Protein AF-A0A954G554-F1 (afdb_monomer)

Sequence (348 aa):
MVSLNKILLIRTLILGLVCTGMGNISQAKTPAINFKIDRLEDTVLLEVAEGDYRIMVAGEPLDRLTGAEFTALREQELKLQNEKPGDAESKRKLKALLIAMARIADEPTLIYLHELFESYPERRNEIAEAISWYAEENQRRDADWRILVRSLNVIEGDQAKAVMRVLTRFRRRSNKAQWIRQAILVGLEQDTEGQQITDRLLTHWTGQQFKSESNSKQPLMQQWQDWFASKYPDELPAVLPVEPADSRWKYKDLLAELQQQSKATLDLKLGAQAYVKANCVKCHRFGEQGEKIGPDLTYVSRRFQQKEVLQATLFPSHFVSEEYPTFTIVTQGGKTFTGMMGAAGQDE

Structure (mmCIF, N/CA/C/O backbone):
data_AF-A0A954G554-F1
#
_entry.id   AF-A0A954G554-F1
#
loop_
_atom_site.group_PDB
_atom_site.id
_atom_site.type_symbol
_atom_site.label_atom_id
_atom_site.label_alt_id
_atom_site.label_comp_id
_atom_site.label_asym_id
_atom_site.label_entity_id
_atom_site.label_seq_id
_atom_site.pd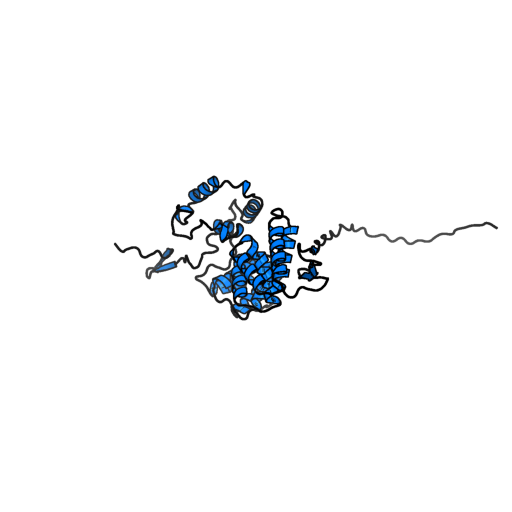bx_PDB_ins_code
_atom_site.Cartn_x
_atom_site.Cartn_y
_atom_site.Cartn_z
_atom_site.occupancy
_atom_site.B_iso_or_equiv
_atom_site.auth_seq_id
_atom_site.auth_comp_id
_atom_site.auth_asym_id
_atom_site.auth_atom_id
_atom_site.pdbx_PDB_model_num
ATOM 1 N N . MET A 1 1 ? 91.869 -10.412 -3.960 1.00 39.28 1 MET A N 1
ATOM 2 C CA . MET A 1 1 ? 90.794 -9.401 -3.866 1.00 39.28 1 MET A CA 1
ATOM 3 C C . MET A 1 1 ? 89.462 -10.107 -3.633 1.00 39.28 1 MET A C 1
ATOM 5 O O . MET A 1 1 ? 88.696 -10.304 -4.559 1.00 39.28 1 MET A O 1
ATOM 9 N N . VAL A 1 2 ? 89.241 -10.548 -2.393 1.00 39.72 2 VAL A N 1
ATOM 10 C CA . VAL A 1 2 ? 87.956 -10.983 -1.820 1.00 39.72 2 VAL A CA 1
ATOM 11 C C . VAL A 1 2 ? 88.065 -10.655 -0.330 1.00 39.72 2 VAL A C 1
ATOM 13 O O . VAL A 1 2 ? 89.038 -11.081 0.286 1.00 39.72 2 VAL A O 1
ATOM 16 N N . SER A 1 3 ? 87.137 -9.872 0.222 1.00 26.86 3 SER A N 1
ATOM 17 C CA . SER A 1 3 ? 86.871 -9.738 1.669 1.00 26.86 3 SER A CA 1
ATOM 18 C C . SER A 1 3 ? 85.645 -8.820 1.828 1.00 26.86 3 SER A C 1
ATOM 20 O O . SER A 1 3 ? 85.668 -7.729 1.271 1.00 26.86 3 SER A O 1
ATOM 22 N N . LEU A 1 4 ? 84.486 -9.294 2.319 1.00 33.25 4 LEU A N 1
ATOM 23 C CA . LEU A 1 4 ? 84.084 -9.358 3.748 1.00 33.25 4 LEU A CA 1
ATOM 24 C C . LEU A 1 4 ? 83.929 -7.952 4.371 1.00 33.25 4 LEU A C 1
ATOM 26 O O . LEU A 1 4 ? 84.720 -7.072 4.087 1.00 33.25 4 LEU 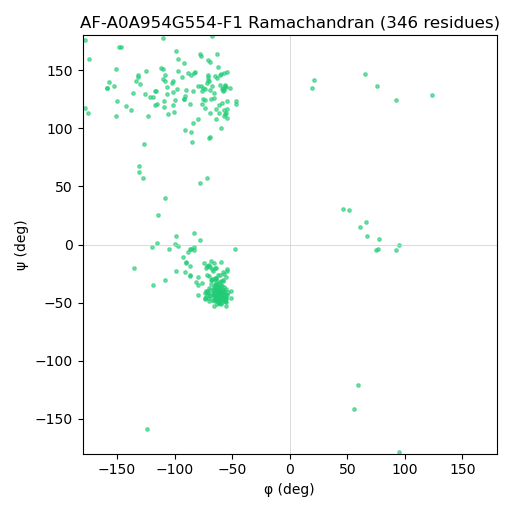A O 1
ATOM 30 N N . ASN A 1 5 ? 83.039 -7.644 5.312 1.00 34.75 5 ASN A N 1
ATOM 31 C CA . ASN A 1 5 ? 81.911 -8.289 5.984 1.00 34.75 5 ASN A CA 1
ATOM 32 C C . ASN A 1 5 ? 81.282 -7.186 6.880 1.00 34.75 5 ASN A C 1
ATOM 34 O O . ASN A 1 5 ? 81.970 -6.236 7.237 1.00 34.75 5 ASN A O 1
ATOM 38 N N . LYS A 1 6 ? 80.012 -7.374 7.264 1.00 36.75 6 LYS A N 1
ATOM 39 C CA . LYS A 1 6 ? 79.345 -7.087 8.564 1.00 36.75 6 LYS A CA 1
ATOM 40 C C . LYS A 1 6 ? 79.940 -6.071 9.567 1.00 36.75 6 LYS A C 1
ATOM 42 O O . LYS A 1 6 ? 81.107 -6.182 9.897 1.00 36.75 6 LYS A O 1
ATOM 47 N N . ILE A 1 7 ? 79.045 -5.306 10.222 1.00 36.59 7 ILE A N 1
ATOM 48 C CA . ILE A 1 7 ? 78.892 -5.017 11.689 1.00 36.59 7 ILE A CA 1
ATOM 49 C C . ILE A 1 7 ? 77.632 -4.103 11.800 1.00 36.59 7 ILE A C 1
ATOM 51 O O . ILE A 1 7 ? 77.577 -3.123 11.072 1.00 36.59 7 ILE A O 1
ATOM 55 N N . LEU A 1 8 ? 76.482 -4.382 12.440 1.00 31.80 8 LEU A N 1
ATOM 56 C CA . LEU A 1 8 ? 76.043 -4.897 13.758 1.00 31.80 8 LEU A CA 1
ATOM 57 C C . LEU A 1 8 ? 75.767 -3.785 14.817 1.00 31.80 8 LEU A C 1
ATOM 59 O O . LEU A 1 8 ? 76.686 -3.058 15.171 1.00 31.80 8 LEU A O 1
ATOM 63 N N . LEU A 1 9 ? 74.532 -3.806 15.383 1.00 30.94 9 LEU A N 1
ATOM 64 C CA . LEU A 1 9 ? 74.031 -3.235 16.672 1.00 30.94 9 LEU A CA 1
ATOM 65 C C . LEU A 1 9 ? 73.790 -1.694 16.724 1.00 30.94 9 LEU A C 1
ATOM 67 O O . LEU A 1 9 ? 74.598 -0.938 16.218 1.00 30.94 9 LEU A O 1
ATOM 71 N N . ILE A 1 10 ? 72.706 -1.121 17.292 1.00 31.34 10 ILE A N 1
ATOM 72 C CA . ILE A 1 10 ? 72.101 -1.306 18.634 1.00 31.34 10 ILE A CA 1
ATOM 73 C C . ILE A 1 10 ? 70.602 -0.872 18.687 1.00 31.34 10 ILE A C 1
ATOM 75 O O . ILE A 1 10 ? 70.243 0.205 18.229 1.00 31.34 10 ILE A O 1
ATOM 79 N N . ARG A 1 11 ? 69.784 -1.732 19.325 1.00 28.69 11 ARG A N 1
ATOM 80 C CA . ARG A 1 11 ? 68.575 -1.557 20.185 1.00 28.69 11 ARG A CA 1
ATOM 81 C C . ARG A 1 11 ? 67.756 -0.245 20.151 1.00 28.69 11 ARG A C 1
ATOM 83 O O . ARG A 1 11 ? 68.284 0.807 20.474 1.00 28.69 11 ARG A O 1
ATOM 90 N N . THR A 1 12 ? 66.420 -0.368 20.093 1.00 31.95 12 THR A N 1
ATOM 91 C CA . THR A 1 12 ? 65.516 -0.161 21.259 1.00 31.95 12 THR A CA 1
ATOM 92 C C . THR A 1 12 ? 64.168 -0.861 21.026 1.00 31.95 12 THR A C 1
ATOM 94 O O . THR A 1 12 ? 63.592 -0.800 19.946 1.00 31.95 12 THR A O 1
ATOM 97 N N . LEU A 1 13 ? 63.717 -1.565 22.062 1.00 31.02 13 LEU A N 1
ATOM 98 C CA . LEU A 1 13 ? 62.493 -2.349 22.187 1.00 31.02 13 LEU A CA 1
ATOM 99 C C . LEU A 1 13 ? 61.474 -1.489 22.956 1.00 31.02 13 LEU A C 1
ATOM 101 O O . LEU A 1 13 ? 61.802 -1.097 24.073 1.00 31.02 13 LEU A O 1
ATOM 105 N N . ILE A 1 14 ? 60.272 -1.230 22.430 1.00 33.50 14 ILE A N 1
ATOM 106 C CA . ILE A 1 14 ? 59.088 -0.942 23.264 1.00 33.50 14 ILE A CA 1
ATOM 107 C C . ILE A 1 14 ? 57.890 -1.713 22.702 1.00 33.50 14 ILE A C 1
ATOM 109 O O . ILE A 1 14 ? 57.630 -1.740 21.504 1.00 33.50 14 ILE A O 1
ATOM 113 N N . LEU A 1 15 ? 57.238 -2.391 23.637 1.00 32.28 15 LEU A N 1
ATOM 114 C CA . LEU A 1 15 ? 56.179 -3.380 23.541 1.00 32.28 15 LEU A CA 1
ATOM 115 C C . LEU A 1 15 ? 54.803 -2.714 23.750 1.00 32.28 15 LEU A C 1
ATOM 117 O O . LEU A 1 15 ? 54.694 -1.794 24.557 1.00 32.28 15 LEU A O 1
ATOM 121 N N . GLY A 1 16 ? 53.759 -3.260 23.117 1.00 28.30 16 GLY A N 1
ATOM 122 C CA . GLY A 1 16 ? 52.334 -2.989 23.391 1.00 28.30 16 GLY A CA 1
ATOM 123 C C . GLY A 1 16 ? 51.603 -2.514 22.129 1.00 28.30 16 GLY A C 1
ATOM 124 O O . GLY A 1 16 ? 52.084 -1.618 21.459 1.00 28.30 16 GLY A O 1
ATOM 125 N N . LEU A 1 17 ? 50.467 -3.052 21.690 1.00 31.83 17 LEU A N 1
ATOM 126 C CA . LEU A 1 17 ? 49.437 -3.840 22.354 1.00 31.83 17 LEU A CA 1
ATOM 127 C C . LEU A 1 17 ? 48.693 -4.647 21.271 1.00 31.83 17 LEU A C 1
ATOM 129 O O . LEU A 1 17 ? 48.415 -4.133 20.188 1.00 31.83 17 LEU A O 1
ATOM 133 N N . VAL A 1 18 ? 48.368 -5.905 21.562 1.00 34.56 18 VAL A N 1
ATOM 134 C CA . VAL A 1 18 ? 47.486 -6.739 20.739 1.00 34.56 18 VAL A CA 1
ATOM 135 C C . VAL A 1 18 ? 46.051 -6.249 20.927 1.00 34.56 18 VAL A C 1
ATOM 137 O O . VAL A 1 18 ? 45.516 -6.352 22.025 1.00 34.56 18 VAL A O 1
ATOM 140 N N . CYS A 1 19 ? 45.418 -5.777 19.854 1.00 32.19 19 CYS A N 1
ATOM 141 C CA . CYS A 1 19 ? 43.966 -5.810 19.716 1.00 32.19 19 CYS A CA 1
ATOM 142 C C . CYS A 1 19 ? 43.641 -6.572 18.435 1.00 32.19 19 CYS A C 1
ATOM 144 O O . CYS A 1 19 ? 43.935 -6.145 17.321 1.00 32.19 19 CYS A O 1
ATOM 146 N N . THR A 1 20 ? 43.072 -7.750 18.641 1.00 33.47 20 THR A N 1
ATOM 147 C CA . THR A 1 20 ? 42.476 -8.629 17.645 1.00 33.47 20 THR A CA 1
ATOM 148 C C . THR A 1 20 ? 41.426 -7.873 16.835 1.00 33.47 20 THR A C 1
ATOM 150 O O . THR A 1 20 ? 40.351 -7.560 17.346 1.00 33.47 20 THR A O 1
ATOM 153 N N . GLY A 1 21 ? 41.728 -7.587 15.569 1.00 29.70 21 GLY A N 1
ATOM 154 C CA . GLY A 1 21 ? 40.743 -7.127 14.599 1.00 29.70 21 GLY A CA 1
ATOM 155 C C . GLY A 1 21 ? 39.801 -8.273 14.247 1.00 29.70 21 GLY A C 1
ATOM 156 O O . GLY A 1 21 ? 40.088 -9.060 13.349 1.00 29.70 21 GLY A O 1
ATOM 157 N N . MET A 1 22 ? 38.692 -8.390 14.978 1.00 36.78 22 MET A N 1
ATOM 158 C CA . MET A 1 22 ? 37.528 -9.127 14.498 1.00 36.78 22 MET A CA 1
ATOM 159 C C . MET A 1 22 ? 36.960 -8.380 13.290 1.00 36.78 22 MET A C 1
ATOM 161 O O . MET A 1 22 ? 36.818 -7.159 13.305 1.00 36.78 22 MET A O 1
ATOM 165 N N . GLY A 1 23 ? 36.741 -9.138 12.219 1.00 31.25 23 GLY A N 1
ATOM 166 C CA . GLY A 1 23 ? 36.539 -8.644 10.868 1.00 31.25 23 GLY A CA 1
ATOM 167 C C . GLY A 1 23 ? 35.396 -7.647 10.711 1.00 31.25 23 GLY A C 1
ATOM 168 O O . GLY A 1 23 ? 34.276 -7.868 11.166 1.00 31.25 23 GLY A O 1
ATOM 169 N N . ASN A 1 24 ? 35.680 -6.597 9.941 1.00 35.91 24 ASN A N 1
ATOM 170 C CA . ASN A 1 24 ? 34.669 -5.912 9.152 1.00 35.91 24 ASN A CA 1
ATOM 171 C C . ASN A 1 24 ? 34.074 -6.940 8.182 1.00 35.91 24 ASN A C 1
ATOM 173 O O . ASN A 1 24 ? 34.672 -7.257 7.152 1.00 35.91 24 ASN A O 1
ATOM 177 N N . ILE A 1 25 ? 32.901 -7.474 8.514 1.00 39.22 25 ILE A N 1
ATOM 178 C CA . ILE A 1 25 ? 32.043 -8.124 7.529 1.00 39.22 25 ILE A CA 1
ATOM 179 C C . ILE A 1 25 ? 31.542 -6.995 6.629 1.00 39.22 25 ILE A C 1
ATOM 181 O O . ILE A 1 25 ? 30.569 -6.311 6.935 1.00 39.22 25 ILE A O 1
ATOM 185 N N . SER A 1 26 ? 32.266 -6.756 5.536 1.00 40.81 26 SER A N 1
ATOM 186 C CA . SER A 1 26 ? 31.745 -6.006 4.402 1.00 40.81 26 SER A CA 1
ATOM 187 C C . SER A 1 26 ? 30.474 -6.724 3.952 1.00 40.81 26 SER A C 1
ATOM 189 O O . SER A 1 26 ? 30.534 -7.869 3.504 1.00 40.81 26 SER A O 1
ATOM 191 N N . GLN A 1 27 ? 29.314 -6.088 4.137 1.00 41.81 27 GLN A N 1
ATOM 192 C CA . GLN A 1 27 ? 28.092 -6.537 3.480 1.00 41.81 27 GLN A CA 1
ATOM 193 C C . GLN A 1 27 ? 28.386 -6.527 1.979 1.00 41.81 27 GLN A C 1
ATOM 195 O O . GLN A 1 27 ? 28.700 -5.476 1.419 1.00 41.81 27 GLN A O 1
ATOM 200 N N . ALA A 1 28 ? 28.371 -7.703 1.349 1.00 40.09 28 ALA A N 1
ATOM 201 C CA . ALA A 1 28 ? 28.552 -7.812 -0.089 1.00 40.09 28 ALA A CA 1
ATOM 202 C C . ALA A 1 28 ? 27.517 -6.903 -0.761 1.00 40.09 28 ALA A C 1
ATOM 204 O O . ALA A 1 28 ? 26.314 -7.098 -0.579 1.00 40.09 28 ALA A O 1
ATOM 205 N N . LYS A 1 29 ? 27.985 -5.872 -1.475 1.00 65.44 29 LYS A N 1
ATOM 206 C CA . LYS A 1 29 ? 27.103 -4.927 -2.158 1.00 65.44 29 LYS A CA 1
ATOM 207 C C . LYS A 1 29 ? 26.257 -5.726 -3.144 1.00 65.44 29 LYS A C 1
ATOM 209 O O . LYS A 1 29 ? 26.799 -6.437 -3.991 1.00 65.44 29 LYS A O 1
ATOM 214 N N . THR A 1 30 ? 24.941 -5.650 -2.989 1.00 64.69 30 THR A N 1
ATOM 215 C CA . THR A 1 30 ? 23.989 -6.347 -3.849 1.00 64.69 30 THR A CA 1
ATOM 216 C C . THR A 1 30 ? 24.298 -6.038 -5.325 1.00 64.69 30 THR A C 1
ATOM 218 O O . THR A 1 30 ? 24.530 -4.867 -5.639 1.00 64.69 30 THR A O 1
ATOM 221 N N . PRO A 1 31 ? 24.315 -7.030 -6.241 1.00 71.56 31 PRO A N 1
ATOM 222 C CA . PRO A 1 31 ? 24.649 -6.784 -7.642 1.00 71.56 31 PRO A CA 1
ATOM 223 C C . PRO A 1 31 ? 23.706 -5.756 -8.274 1.00 71.56 31 PRO A C 1
ATOM 225 O O . PRO A 1 31 ? 22.482 -5.841 -8.084 1.00 71.56 31 PRO A O 1
ATOM 228 N N . ALA A 1 32 ? 24.286 -4.809 -9.015 1.00 82.00 32 ALA A N 1
ATOM 229 C CA . ALA A 1 32 ? 23.549 -3.805 -9.775 1.00 82.00 32 ALA A CA 1
ATOM 230 C C . ALA A 1 32 ? 22.739 -4.467 -10.896 1.00 82.00 32 ALA A C 1
ATOM 232 O O . ALA A 1 32 ? 23.177 -5.462 -11.485 1.00 82.00 32 ALA A O 1
ATOM 233 N N . ILE A 1 33 ? 21.557 -3.928 -11.188 1.00 89.81 33 ILE A N 1
ATOM 234 C CA . ILE A 1 33 ? 20.707 -4.471 -12.251 1.00 89.81 33 ILE A CA 1
ATOM 235 C C . ILE A 1 33 ? 21.288 -4.115 -13.626 1.00 89.81 33 ILE A C 1
ATOM 237 O O . ILE A 1 33 ? 21.493 -2.946 -13.946 1.00 89.81 33 ILE A O 1
ATOM 241 N N . ASN A 1 34 ? 21.529 -5.143 -14.443 1.00 92.50 34 ASN A N 1
ATOM 242 C CA . ASN A 1 34 ? 21.906 -5.013 -15.849 1.00 92.50 34 ASN A CA 1
ATOM 243 C C . ASN A 1 34 ? 21.417 -6.241 -16.633 1.00 92.50 34 ASN A C 1
ATOM 245 O O . ASN A 1 34 ? 21.921 -7.346 -16.416 1.00 92.50 34 ASN A O 1
ATOM 249 N N . PHE A 1 35 ? 20.428 -6.075 -17.515 1.00 93.19 35 PHE A N 1
ATOM 250 C CA . PHE A 1 35 ? 19.992 -7.156 -18.405 1.00 93.19 35 PHE A CA 1
ATOM 251 C C . PHE A 1 35 ? 19.426 -6.646 -19.734 1.00 93.19 35 PHE A C 1
ATOM 253 O O . PHE A 1 35 ? 18.874 -5.551 -19.820 1.00 93.19 35 PHE A O 1
ATOM 260 N N . LYS A 1 36 ? 19.562 -7.471 -20.779 1.00 94.12 36 LYS A N 1
ATOM 261 C CA . LYS A 1 36 ? 19.016 -7.199 -22.115 1.00 94.12 36 LYS A CA 1
ATOM 262 C C . LYS A 1 36 ? 17.495 -7.327 -22.123 1.00 94.12 36 LYS A C 1
ATOM 264 O O . LYS A 1 36 ? 16.960 -8.245 -21.501 1.00 94.12 36 LYS A O 1
ATOM 269 N N . ILE A 1 37 ? 16.827 -6.445 -22.859 1.00 92.62 37 ILE A N 1
ATOM 270 C CA . ILE A 1 37 ? 15.398 -6.579 -23.145 1.00 92.62 37 ILE A CA 1
ATOM 271 C C . ILE A 1 37 ? 15.243 -7.455 -24.384 1.00 92.62 37 ILE A C 1
ATOM 273 O O . ILE A 1 37 ? 15.783 -7.146 -25.446 1.00 92.62 37 ILE A O 1
ATOM 277 N N . ASP A 1 38 ? 14.529 -8.570 -24.246 1.00 90.50 38 ASP A N 1
ATOM 278 C CA . ASP A 1 38 ? 14.291 -9.467 -25.372 1.00 90.50 38 ASP A CA 1
ATOM 279 C C . ASP A 1 38 ? 13.527 -8.731 -26.489 1.00 90.50 38 ASP A C 1
ATOM 281 O O . ASP A 1 38 ? 12.657 -7.904 -26.225 1.00 90.50 38 ASP A O 1
ATOM 285 N N . ARG A 1 39 ? 13.825 -9.073 -27.751 1.00 89.56 39 ARG A N 1
ATOM 286 C CA . ARG A 1 39 ? 13.172 -8.534 -28.967 1.00 89.56 39 ARG A CA 1
ATOM 287 C C . ARG A 1 39 ? 13.418 -7.051 -29.267 1.00 89.56 39 ARG A C 1
ATOM 289 O O . ARG A 1 39 ? 12.835 -6.546 -30.222 1.00 89.56 39 ARG A O 1
ATOM 296 N N . LEU A 1 40 ? 14.302 -6.387 -28.526 1.00 90.38 40 LEU A N 1
ATOM 297 C CA . LEU A 1 40 ? 14.789 -5.048 -28.849 1.00 90.38 40 LEU A CA 1
ATOM 298 C C . LEU A 1 40 ? 16.307 -5.086 -29.069 1.00 90.38 40 LEU A C 1
ATOM 300 O O . LEU A 1 40 ? 17.057 -5.602 -28.239 1.00 90.38 40 LEU A O 1
ATOM 304 N N . GLU A 1 41 ? 16.761 -4.573 -30.213 1.00 91.31 41 GLU A N 1
ATOM 305 C CA . GLU A 1 41 ? 18.190 -4.491 -30.532 1.00 91.31 41 GLU A CA 1
ATOM 306 C C . GLU A 1 41 ? 18.880 -3.453 -29.644 1.00 91.31 41 GLU A C 1
ATOM 308 O O . GLU A 1 41 ? 18.298 -2.421 -29.312 1.00 91.31 41 GLU A O 1
ATOM 313 N N . ASP A 1 42 ? 20.102 -3.770 -29.207 1.00 90.81 42 ASP A N 1
ATOM 314 C CA . ASP A 1 42 ? 20.954 -2.910 -28.374 1.00 90.81 42 ASP A CA 1
ATOM 315 C C . ASP A 1 42 ? 20.246 -2.248 -27.182 1.00 90.81 42 ASP A C 1
ATOM 317 O O . ASP A 1 42 ? 20.618 -1.157 -26.748 1.00 90.81 42 ASP A O 1
ATOM 321 N N . THR A 1 43 ? 19.235 -2.930 -26.635 1.00 94.31 43 THR A N 1
ATOM 322 C CA . THR A 1 43 ? 18.399 -2.409 -25.558 1.00 94.31 43 THR A CA 1
ATOM 323 C C . THR A 1 43 ? 18.676 -3.133 -24.248 1.00 94.31 43 THR A C 1
ATOM 325 O O . THR A 1 43 ? 18.567 -4.361 -24.148 1.00 94.31 43 THR A O 1
ATOM 328 N N . VAL A 1 44 ? 19.026 -2.367 -23.217 1.00 94.81 44 VAL A N 1
ATOM 329 C CA . VAL A 1 44 ? 19.337 -2.880 -21.878 1.00 94.81 44 VAL A CA 1
ATOM 330 C C . VAL A 1 44 ? 18.607 -2.087 -20.808 1.00 94.81 44 VAL A C 1
ATOM 332 O O . VAL A 1 44 ? 18.446 -0.875 -20.919 1.00 94.81 44 VAL A O 1
ATOM 335 N N . LEU A 1 45 ? 18.205 -2.768 -19.740 1.00 94.88 45 LEU A N 1
ATOM 336 C CA . LEU A 1 45 ? 17.852 -2.110 -18.492 1.00 94.88 45 LEU A CA 1
ATOM 337 C C . LEU A 1 45 ? 19.094 -2.017 -17.615 1.00 94.88 45 LEU A C 1
ATOM 339 O O . LEU A 1 45 ? 19.738 -3.035 -17.355 1.00 94.88 45 LEU A O 1
ATOM 343 N N . LEU A 1 46 ? 19.394 -0.810 -17.139 1.00 93.44 46 LEU A N 1
ATOM 344 C CA . LEU A 1 46 ? 20.574 -0.504 -16.340 1.00 93.44 46 LEU A CA 1
ATOM 345 C C . LEU A 1 46 ? 20.204 0.275 -15.073 1.00 93.44 46 LEU A C 1
ATOM 347 O O . LEU A 1 46 ? 19.416 1.217 -15.116 1.00 93.44 46 LEU A O 1
ATOM 351 N N . GLU A 1 47 ? 20.822 -0.094 -13.955 1.00 92.88 47 GLU A N 1
ATOM 352 C CA . GLU A 1 47 ? 20.897 0.733 -12.750 1.00 92.88 47 GLU A CA 1
ATOM 353 C C . GLU A 1 47 ? 22.066 1.724 -12.875 1.00 92.88 47 GLU A C 1
ATOM 355 O O . GLU A 1 47 ? 23.231 1.331 -12.784 1.00 92.88 47 GLU A O 1
ATOM 360 N N . VAL A 1 48 ? 21.769 3.002 -13.134 1.00 88.19 48 VAL A N 1
ATOM 361 C CA . VAL A 1 48 ? 22.788 4.053 -13.357 1.00 88.19 48 VAL A CA 1
ATOM 362 C C . VAL A 1 48 ? 23.269 4.695 -12.053 1.00 88.19 48 VAL A C 1
ATOM 364 O O . VAL A 1 48 ? 24.400 5.169 -11.963 1.00 88.19 48 VAL A O 1
ATOM 367 N N . ALA A 1 49 ? 22.421 4.675 -11.029 1.00 84.81 49 ALA A N 1
ATOM 368 C CA . ALA A 1 49 ? 22.716 5.018 -9.645 1.00 84.81 49 ALA A CA 1
ATOM 369 C C . ALA A 1 49 ? 21.828 4.154 -8.738 1.00 84.81 49 ALA A C 1
ATOM 371 O O . ALA A 1 49 ? 20.924 3.483 -9.224 1.00 84.81 49 ALA A O 1
ATOM 372 N N . GLU A 1 50 ? 22.077 4.149 -7.431 1.00 83.69 50 GLU A N 1
ATOM 373 C CA . GLU A 1 50 ? 21.303 3.337 -6.483 1.00 83.69 50 GLU A CA 1
ATOM 374 C C . GLU A 1 50 ? 19.796 3.636 -6.584 1.00 83.69 50 GLU A C 1
ATOM 376 O O . GLU A 1 50 ? 19.356 4.747 -6.292 1.00 83.69 50 GLU A O 1
ATOM 381 N N . GLY A 1 51 ? 19.018 2.650 -7.049 1.00 81.44 51 GLY A N 1
ATOM 382 C CA . GLY A 1 51 ? 17.577 2.792 -7.285 1.00 81.44 51 GLY A CA 1
ATOM 383 C C . GLY A 1 51 ? 17.177 3.569 -8.551 1.00 81.44 51 GLY A C 1
ATOM 384 O O . GLY A 1 51 ? 15.989 3.632 -8.865 1.00 81.44 51 GLY A O 1
ATOM 385 N N . ASP A 1 52 ? 18.134 4.128 -9.299 1.00 86.38 52 ASP A N 1
ATOM 386 C CA . ASP A 1 52 ? 17.901 4.826 -10.567 1.00 86.38 52 ASP A CA 1
ATOM 387 C C . ASP A 1 52 ? 18.012 3.831 -11.732 1.00 86.38 52 ASP A C 1
ATOM 389 O O . ASP A 1 52 ? 19.106 3.493 -12.189 1.00 86.38 52 ASP A O 1
ATOM 393 N N . TYR A 1 53 ? 16.859 3.353 -12.204 1.00 91.81 53 TYR A N 1
ATOM 394 C CA . TYR A 1 53 ? 16.755 2.398 -13.310 1.00 91.81 53 TYR A CA 1
ATOM 395 C C . TYR A 1 53 ? 16.357 3.093 -14.615 1.00 91.81 53 TYR A C 1
ATOM 397 O O . TYR A 1 53 ? 15.383 3.855 -14.651 1.00 91.81 53 TYR A O 1
ATOM 405 N N . ARG A 1 54 ? 17.090 2.805 -15.696 1.00 92.00 54 ARG A N 1
ATOM 406 C CA . ARG A 1 54 ? 16.883 3.366 -17.039 1.00 92.00 54 ARG A CA 1
ATOM 407 C C . ARG A 1 54 ? 16.873 2.263 -18.094 1.00 92.00 54 ARG A C 1
ATOM 409 O O . ARG A 1 54 ? 17.622 1.293 -17.990 1.00 92.00 54 ARG A O 1
ATOM 416 N N . ILE A 1 55 ? 16.035 2.427 -19.115 1.00 94.06 55 ILE A N 1
ATOM 417 C CA . ILE A 1 55 ? 16.107 1.641 -20.351 1.00 94.06 55 ILE A CA 1
ATOM 418 C C . ILE A 1 55 ? 16.996 2.422 -21.314 1.00 94.06 55 ILE A C 1
ATOM 420 O O . ILE A 1 55 ? 16.749 3.600 -21.558 1.00 94.06 55 ILE A O 1
ATOM 424 N N . MET A 1 56 ? 18.038 1.769 -21.816 1.00 93.81 56 MET A N 1
ATOM 425 C CA . MET A 1 56 ? 19.040 2.353 -22.701 1.00 93.81 56 MET A CA 1
ATOM 426 C C . MET A 1 56 ? 18.968 1.658 -24.057 1.00 93.81 56 MET A C 1
ATOM 428 O O . MET A 1 56 ? 18.985 0.428 -24.090 1.00 93.81 56 MET A O 1
ATOM 432 N N . VAL A 1 57 ? 18.940 2.421 -25.147 1.00 93.12 57 VAL A N 1
ATOM 433 C CA . VAL A 1 57 ? 18.976 1.929 -26.532 1.00 93.12 57 VAL A CA 1
ATOM 434 C C . VAL A 1 57 ? 20.244 2.460 -27.186 1.00 93.12 57 VAL A C 1
ATOM 436 O O . VAL A 1 57 ? 20.464 3.667 -27.228 1.00 93.12 57 VAL A O 1
ATOM 439 N N . ALA A 1 58 ? 21.117 1.560 -27.644 1.00 91.38 58 ALA A N 1
ATOM 440 C CA . ALA A 1 58 ? 22.418 1.910 -28.225 1.00 91.38 58 ALA A CA 1
ATOM 441 C C . ALA A 1 58 ? 23.277 2.848 -27.338 1.00 91.38 58 ALA A C 1
ATOM 443 O O . ALA A 1 58 ? 24.091 3.621 -27.837 1.00 91.38 58 ALA A O 1
ATOM 444 N N . GLY A 1 59 ? 23.113 2.762 -26.012 1.00 89.56 59 GLY A N 1
ATOM 445 C CA . GLY A 1 59 ? 23.852 3.565 -25.031 1.00 89.56 59 GLY A CA 1
ATOM 446 C C . GLY A 1 59 ? 23.178 4.873 -24.604 1.00 89.56 59 GLY A C 1
ATOM 447 O O . GLY A 1 59 ? 23.668 5.494 -23.665 1.00 89.56 59 GLY A O 1
ATOM 448 N N . GLU A 1 60 ? 22.046 5.244 -25.204 1.00 90.69 60 GLU A N 1
ATOM 449 C CA . GLU A 1 60 ? 21.290 6.461 -24.872 1.00 90.69 60 GLU A CA 1
ATOM 450 C C . GLU A 1 60 ? 19.980 6.134 -24.130 1.00 90.69 60 GLU A C 1
ATOM 452 O O . GLU A 1 60 ? 19.382 5.088 -24.400 1.00 90.69 60 GLU A O 1
ATOM 457 N N . PRO A 1 61 ? 19.511 6.976 -23.187 1.00 90.81 61 PRO A N 1
ATOM 458 C CA . PRO A 1 61 ? 18.237 6.758 -22.504 1.00 90.81 61 PRO A CA 1
ATOM 459 C C . PRO A 1 61 ? 17.049 6.754 -23.470 1.00 90.81 61 PRO A C 1
ATOM 461 O O . PRO A 1 61 ? 16.943 7.595 -24.362 1.00 90.81 61 PRO A O 1
ATOM 464 N N . LEU A 1 62 ? 16.124 5.816 -23.270 1.00 90.31 62 LEU A N 1
ATOM 465 C CA . LEU A 1 62 ? 14.871 5.776 -24.011 1.00 90.31 62 LEU A CA 1
ATOM 466 C C . LEU A 1 62 ? 13.875 6.777 -23.415 1.00 90.31 62 LEU A C 1
ATOM 468 O O . LEU A 1 62 ? 13.327 6.536 -22.344 1.00 90.31 62 LEU A O 1
ATOM 472 N N . ASP A 1 63 ? 13.613 7.873 -24.125 1.00 84.75 63 ASP A N 1
ATOM 473 C CA . ASP A 1 63 ? 12.731 8.949 -23.642 1.00 84.75 63 ASP A CA 1
ATOM 474 C C . ASP A 1 63 ? 11.252 8.772 -24.027 1.00 84.75 63 ASP A C 1
ATOM 476 O O . ASP A 1 63 ? 10.379 9.457 -23.494 1.00 84.75 63 ASP A O 1
ATOM 480 N N . ARG A 1 64 ? 10.936 7.880 -24.976 1.00 86.25 64 ARG A N 1
ATOM 481 C CA . ARG A 1 64 ? 9.560 7.616 -25.423 1.00 86.25 64 ARG A CA 1
ATOM 482 C C . ARG A 1 64 ? 9.415 6.198 -25.955 1.00 86.25 64 ARG A C 1
ATOM 484 O O . ARG A 1 64 ? 10.225 5.778 -26.769 1.00 86.25 64 ARG A O 1
ATOM 491 N N . LEU A 1 65 ? 8.332 5.516 -25.581 1.00 88.12 65 LEU A N 1
ATOM 492 C CA . LEU A 1 65 ? 8.008 4.199 -26.126 1.00 88.12 65 LEU A CA 1
ATOM 493 C C . LEU A 1 65 ? 7.251 4.287 -27.454 1.00 88.12 65 LEU A C 1
ATOM 495 O O . LEU A 1 65 ? 6.240 4.982 -27.600 1.00 88.12 65 LEU A O 1
ATOM 499 N N . THR A 1 66 ? 7.712 3.505 -28.419 1.00 89.56 66 THR A N 1
ATOM 500 C CA . THR A 1 66 ? 6.928 3.026 -29.554 1.00 89.56 66 THR A CA 1
ATOM 501 C C . THR A 1 66 ? 6.028 1.862 -29.125 1.00 89.56 66 THR A C 1
ATOM 503 O O . THR A 1 66 ? 6.247 1.214 -28.101 1.00 89.56 66 THR A O 1
ATOM 506 N N . GLY A 1 67 ? 5.024 1.528 -29.944 1.00 87.62 67 GLY A N 1
ATOM 507 C CA . GLY A 1 67 ? 4.172 0.360 -29.680 1.00 87.62 67 GLY A CA 1
ATOM 508 C C . GLY A 1 67 ? 4.948 -0.965 -29.635 1.00 87.62 67 GLY A C 1
ATOM 509 O O . GLY A 1 67 ? 4.579 -1.864 -28.879 1.00 87.62 67 GLY A O 1
ATOM 510 N N . ALA A 1 68 ? 6.038 -1.078 -30.402 1.00 89.00 68 ALA A N 1
ATOM 511 C CA . ALA A 1 68 ? 6.905 -2.254 -30.399 1.00 89.00 68 ALA A CA 1
ATOM 512 C C . ALA A 1 68 ? 7.709 -2.360 -29.095 1.00 89.00 68 ALA A C 1
ATOM 514 O O . ALA A 1 68 ? 7.715 -3.422 -28.474 1.00 89.00 68 ALA A O 1
ATOM 515 N N . GLU A 1 69 ? 8.311 -1.258 -28.638 1.00 92.75 69 GLU A N 1
ATOM 516 C CA . GLU A 1 69 ? 9.058 -1.221 -27.372 1.00 92.75 69 GLU A CA 1
ATOM 517 C C . GLU A 1 69 ? 8.145 -1.479 -26.177 1.00 92.75 69 GLU A C 1
ATOM 519 O O . GLU A 1 69 ? 8.464 -2.314 -25.336 1.00 92.75 69 GLU A O 1
ATOM 524 N N . PHE A 1 70 ? 6.966 -0.851 -26.135 1.00 92.75 70 PHE A N 1
ATOM 525 C CA . PHE A 1 70 ? 5.977 -1.121 -25.092 1.00 92.75 70 PHE A CA 1
ATOM 526 C C . PHE A 1 70 ? 5.576 -2.604 -25.052 1.00 92.75 70 PHE A C 1
ATOM 528 O O . PHE A 1 70 ? 5.520 -3.211 -23.981 1.00 92.75 70 PHE A O 1
ATOM 535 N N . THR A 1 71 ? 5.349 -3.214 -26.220 1.00 93.00 71 THR A N 1
ATOM 536 C CA . THR A 1 71 ? 5.011 -4.642 -26.316 1.00 93.00 71 THR A CA 1
ATOM 537 C C . THR A 1 71 ? 6.150 -5.518 -25.796 1.00 93.00 71 THR A C 1
ATOM 539 O O . THR A 1 71 ? 5.905 -6.396 -24.972 1.00 93.00 71 THR A O 1
ATOM 542 N N . ALA A 1 72 ? 7.389 -5.257 -26.215 1.00 93.19 72 ALA A N 1
ATOM 543 C CA . ALA A 1 72 ? 8.552 -6.026 -25.783 1.00 93.19 72 ALA A CA 1
ATOM 544 C C . ALA A 1 72 ? 8.812 -5.895 -24.272 1.00 93.19 72 ALA A C 1
ATOM 546 O O . ALA A 1 72 ? 9.063 -6.893 -23.596 1.00 93.19 72 ALA A O 1
ATOM 547 N N . LEU A 1 73 ? 8.678 -4.690 -23.708 1.00 94.00 73 LEU A N 1
ATOM 548 C CA . LEU A 1 73 ? 8.827 -4.456 -22.269 1.00 94.00 73 LEU A CA 1
ATOM 549 C C . LEU A 1 73 ? 7.738 -5.168 -21.462 1.00 94.00 73 LEU A C 1
ATOM 551 O O . LEU A 1 73 ? 8.034 -5.772 -20.433 1.00 94.00 73 LEU A O 1
ATOM 555 N N . ARG A 1 74 ? 6.492 -5.170 -21.948 1.00 93.31 74 ARG A N 1
ATOM 556 C CA . ARG A 1 74 ? 5.400 -5.933 -21.331 1.00 93.31 74 ARG A CA 1
ATOM 557 C C . ARG A 1 74 ? 5.652 -7.441 -21.388 1.00 93.31 74 ARG A C 1
ATOM 559 O O . ARG A 1 74 ? 5.391 -8.147 -20.421 1.00 93.31 74 ARG A O 1
ATOM 566 N N . GLU A 1 75 ? 6.158 -7.959 -22.500 1.00 93.44 75 GLU A N 1
ATOM 567 C CA . GLU A 1 75 ? 6.515 -9.377 -22.601 1.00 93.44 75 GLU A CA 1
ATOM 568 C C . GLU A 1 75 ? 7.667 -9.745 -21.660 1.00 93.44 75 GLU A C 1
ATOM 570 O O . GLU A 1 75 ? 7.621 -10.797 -21.019 1.00 93.44 75 GLU A O 1
ATOM 575 N N . GLN A 1 76 ? 8.661 -8.864 -21.522 1.00 93.94 76 GLN A N 1
ATOM 576 C CA . GLN A 1 76 ? 9.752 -9.022 -20.565 1.00 93.94 76 GLN A CA 1
ATOM 577 C C . GLN A 1 76 ? 9.238 -9.026 -19.118 1.00 93.94 76 GLN A C 1
ATOM 579 O O . GLN A 1 76 ? 9.668 -9.844 -18.307 1.00 93.94 76 GLN A O 1
ATOM 584 N N . GLU A 1 77 ? 8.296 -8.142 -18.799 1.00 92.88 77 GLU A N 1
ATOM 585 C CA . GLU A 1 77 ? 7.633 -8.057 -17.498 1.00 92.88 77 GLU A CA 1
ATOM 586 C C . GLU A 1 77 ? 6.883 -9.358 -17.166 1.00 92.88 77 GLU A C 1
ATOM 588 O O . GLU A 1 77 ? 7.123 -9.958 -16.116 1.00 92.88 77 GLU A O 1
ATOM 593 N N . LEU A 1 78 ? 6.081 -9.874 -18.104 1.00 91.25 78 LEU A N 1
ATOM 594 C CA . LEU A 1 78 ? 5.387 -11.158 -17.961 1.00 91.25 78 LEU A CA 1
ATOM 595 C C . LEU A 1 78 ? 6.357 -12.339 -17.839 1.00 91.25 78 LEU A C 1
ATOM 597 O O . LEU A 1 78 ? 6.092 -13.294 -17.107 1.00 91.25 78 LEU A O 1
ATOM 601 N N . LYS A 1 79 ? 7.486 -12.306 -18.552 1.00 90.75 79 LYS A N 1
ATOM 602 C CA . LYS A 1 79 ? 8.525 -13.336 -18.448 1.00 90.75 79 LYS A CA 1
ATOM 603 C C . LYS A 1 79 ? 9.117 -13.359 -17.040 1.00 90.75 79 LYS A C 1
ATOM 605 O O . LYS A 1 79 ? 9.103 -14.415 -16.416 1.00 90.75 79 LYS A O 1
ATOM 610 N N . LEU A 1 80 ? 9.548 -12.203 -16.527 1.00 89.94 80 LEU A N 1
ATOM 611 C CA . LEU A 1 80 ? 10.091 -12.056 -15.170 1.00 89.94 80 LEU A CA 1
ATOM 612 C C . LEU A 1 80 ? 9.073 -12.457 -14.094 1.00 89.94 80 LEU A C 1
ATOM 614 O O . LEU A 1 80 ? 9.447 -13.039 -13.080 1.00 89.94 80 LEU A O 1
ATOM 618 N N . GLN A 1 81 ? 7.782 -12.198 -14.318 1.00 85.06 81 GLN A N 1
ATOM 619 C CA . GLN A 1 81 ? 6.714 -12.630 -13.415 1.00 85.06 81 GLN A CA 1
ATOM 620 C C . GLN A 1 81 ? 6.570 -14.160 -13.351 1.00 85.06 81 GLN A C 1
ATOM 622 O O . GLN A 1 81 ? 6.262 -14.708 -12.292 1.00 85.06 81 GLN A O 1
ATOM 627 N N . ASN A 1 82 ? 6.752 -14.843 -14.483 1.00 84.44 82 ASN A N 1
ATOM 628 C CA . ASN A 1 82 ? 6.597 -16.295 -14.598 1.00 84.44 82 ASN A CA 1
ATOM 629 C C . ASN A 1 82 ? 7.873 -17.077 -14.240 1.00 84.44 82 ASN A C 1
ATOM 631 O O . ASN A 1 82 ? 7.853 -18.311 -14.222 1.00 84.44 82 ASN A O 1
ATOM 635 N N . GLU A 1 83 ? 8.977 -16.386 -13.948 1.00 82.50 83 GLU A N 1
ATOM 636 C CA . GLU A 1 83 ? 10.158 -16.997 -13.340 1.00 82.50 83 GLU A CA 1
ATOM 637 C C . GLU A 1 83 ? 9.826 -17.540 -11.936 1.00 82.50 83 GLU A C 1
ATOM 639 O O . GLU A 1 83 ? 8.770 -17.260 -11.364 1.00 82.50 83 GLU A O 1
ATOM 644 N N . LYS A 1 84 ? 10.694 -18.407 -11.395 1.00 70.62 84 LYS A N 1
ATOM 645 C CA . LYS A 1 84 ? 10.405 -19.195 -10.184 1.00 70.62 84 LYS A CA 1
ATOM 646 C C . LYS A 1 84 ? 9.806 -18.319 -9.065 1.00 70.62 84 LYS A C 1
ATOM 648 O O . LYS A 1 84 ? 10.460 -17.366 -8.635 1.00 70.62 84 LYS A O 1
ATOM 653 N N . PRO A 1 85 ? 8.610 -18.657 -8.537 1.00 63.19 85 PRO A N 1
ATOM 654 C CA . PRO A 1 85 ? 7.994 -17.897 -7.458 1.00 63.19 85 PRO A CA 1
ATOM 655 C C . PRO A 1 85 ? 8.941 -17.772 -6.263 1.00 63.19 85 PRO A C 1
ATOM 657 O O . PRO A 1 85 ? 9.403 -18.776 -5.726 1.00 63.19 85 PRO A O 1
ATOM 660 N N . GLY A 1 86 ? 9.228 -16.536 -5.854 1.00 62.81 86 GLY A N 1
ATOM 661 C CA . GLY A 1 86 ? 10.121 -16.261 -4.727 1.00 62.81 86 GLY A CA 1
ATOM 662 C C . GLY A 1 86 ? 11.582 -15.997 -5.094 1.00 62.81 86 GLY A C 1
ATOM 663 O O . GLY A 1 86 ? 12.350 -15.690 -4.186 1.00 62.81 86 GLY A O 1
ATOM 664 N N . ASP A 1 87 ? 11.961 -16.034 -6.375 1.00 80.81 87 ASP A N 1
ATOM 665 C CA . ASP A 1 87 ? 13.303 -15.623 -6.790 1.00 80.81 87 ASP A CA 1
ATOM 666 C C . ASP A 1 87 ? 13.531 -14.124 -6.518 1.00 80.81 87 ASP A C 1
ATOM 668 O O . ASP A 1 87 ? 12.832 -13.246 -7.036 1.00 80.81 87 ASP A O 1
ATOM 672 N N . ALA A 1 88 ? 14.484 -13.827 -5.632 1.00 82.69 88 ALA A N 1
ATOM 673 C CA . ALA A 1 88 ? 14.765 -12.463 -5.199 1.00 82.69 88 ALA A CA 1
ATOM 674 C C . ALA A 1 88 ? 15.356 -11.611 -6.333 1.00 82.69 88 ALA A C 1
ATOM 676 O O . ALA A 1 88 ? 15.139 -10.399 -6.365 1.00 82.69 88 ALA A O 1
ATOM 677 N N . GLU A 1 89 ? 16.079 -12.225 -7.272 1.00 86.12 89 GLU A N 1
ATOM 678 C CA . GLU A 1 89 ? 16.670 -11.525 -8.408 1.00 86.12 89 GLU A CA 1
ATOM 679 C C . GLU A 1 89 ? 15.598 -11.143 -9.436 1.00 86.12 89 GLU A C 1
ATOM 681 O O . GLU A 1 89 ? 15.532 -9.976 -9.822 1.00 86.12 89 GLU A O 1
ATOM 686 N N . SER A 1 90 ? 14.705 -12.065 -9.806 1.00 86.38 90 SER A N 1
ATOM 687 C CA . SER A 1 90 ? 13.559 -11.810 -10.686 1.00 86.38 90 SER A CA 1
ATOM 688 C C . SER A 1 90 ? 12.661 -10.712 -10.123 1.00 86.38 90 SER A C 1
ATOM 690 O O . SER A 1 90 ? 12.306 -9.786 -10.849 1.00 86.38 90 SER A O 1
ATOM 692 N N . LYS A 1 91 ? 12.363 -10.733 -8.813 1.00 85.62 91 LYS A N 1
ATOM 693 C CA . LYS A 1 91 ? 11.599 -9.657 -8.149 1.00 85.62 91 LYS A CA 1
ATOM 694 C C . LYS A 1 91 ? 12.300 -8.302 -8.250 1.00 85.62 91 LYS A C 1
ATOM 696 O O . LYS A 1 91 ? 11.656 -7.296 -8.540 1.00 85.62 91 LYS A O 1
ATOM 701 N N . ARG A 1 92 ? 13.622 -8.262 -8.044 1.00 88.06 92 ARG A N 1
ATOM 702 C CA . ARG A 1 92 ? 14.403 -7.024 -8.197 1.00 88.06 92 ARG A CA 1
ATOM 703 C C . ARG A 1 92 ? 14.402 -6.525 -9.642 1.00 88.06 92 ARG A C 1
ATOM 705 O O . ARG A 1 92 ? 14.199 -5.333 -9.854 1.00 88.06 92 ARG A O 1
ATOM 712 N N . LYS A 1 93 ? 14.582 -7.414 -10.624 1.00 91.56 93 LYS A N 1
ATOM 713 C CA . LYS A 1 93 ? 14.521 -7.078 -12.057 1.00 91.56 93 LYS A CA 1
ATOM 714 C C . LYS A 1 93 ? 13.142 -6.571 -12.463 1.00 91.56 93 LYS A C 1
ATOM 716 O O . LYS A 1 93 ? 13.058 -5.584 -13.184 1.00 91.56 93 LYS A O 1
ATOM 721 N N . LEU A 1 94 ? 12.079 -7.207 -11.972 1.00 91.12 94 LEU A N 1
ATOM 722 C CA . LEU A 1 94 ? 10.697 -6.812 -12.229 1.00 91.12 94 LEU A CA 1
ATOM 723 C C . LEU A 1 94 ? 10.421 -5.404 -11.695 1.00 91.12 94 LEU A C 1
ATOM 725 O O . LEU A 1 94 ? 9.970 -4.543 -12.445 1.00 91.12 94 LEU A O 1
ATOM 729 N N . LYS A 1 95 ? 10.770 -5.141 -10.430 1.00 90.38 95 LYS A N 1
ATOM 730 C CA . LYS A 1 95 ? 10.671 -3.803 -9.831 1.00 90.38 95 LYS A CA 1
ATOM 731 C C . LYS A 1 95 ? 11.451 -2.762 -10.642 1.00 90.38 95 LYS A C 1
ATOM 733 O O . LYS A 1 95 ? 10.907 -1.707 -10.961 1.00 90.38 95 LYS A O 1
ATOM 738 N N . ALA A 1 96 ? 12.700 -3.063 -10.998 1.00 92.38 96 ALA A N 1
ATOM 739 C CA . ALA A 1 96 ? 13.539 -2.166 -11.788 1.00 92.38 96 ALA A CA 1
ATOM 740 C C . ALA A 1 96 ? 12.918 -1.855 -13.160 1.00 92.38 96 ALA A C 1
ATOM 742 O O . ALA A 1 96 ? 12.906 -0.699 -13.581 1.00 92.38 96 ALA A O 1
ATOM 743 N N . LEU A 1 97 ? 12.345 -2.866 -13.822 1.00 94.44 97 LEU A N 1
ATOM 744 C CA . LEU A 1 97 ? 11.635 -2.723 -15.093 1.00 94.44 97 LEU A CA 1
ATOM 745 C C . LEU A 1 97 ? 10.414 -1.814 -14.971 1.00 94.44 97 LEU A C 1
ATOM 747 O O . LEU A 1 97 ? 10.284 -0.889 -15.766 1.00 94.44 97 LEU A O 1
ATOM 751 N N . LEU A 1 98 ? 9.568 -2.013 -13.958 1.00 93.69 98 LEU A N 1
ATOM 752 C CA . LEU A 1 98 ? 8.393 -1.164 -13.740 1.00 93.69 98 LEU A CA 1
ATOM 753 C C . LEU A 1 98 ? 8.775 0.298 -13.480 1.00 93.69 98 LEU A C 1
ATOM 755 O O . LEU A 1 98 ? 8.145 1.196 -14.034 1.00 93.69 98 LEU A O 1
ATOM 759 N N . ILE A 1 99 ? 9.810 0.545 -12.667 1.00 92.06 99 ILE A N 1
ATOM 760 C CA . ILE A 1 99 ? 10.307 1.903 -12.394 1.00 92.06 99 ILE A CA 1
ATOM 761 C C . ILE A 1 99 ? 10.849 2.540 -13.675 1.00 92.06 99 ILE A C 1
ATOM 763 O O . ILE A 1 99 ? 10.492 3.675 -13.990 1.00 92.06 99 ILE A O 1
ATOM 767 N N . ALA A 1 100 ? 11.675 1.813 -14.432 1.00 92.88 100 ALA A N 1
ATOM 768 C CA . ALA A 1 100 ? 12.229 2.316 -15.682 1.00 92.88 100 ALA A CA 1
ATOM 769 C C . ALA A 1 100 ? 11.117 2.640 -16.693 1.00 92.88 100 ALA A C 1
ATOM 771 O O . ALA A 1 100 ? 11.126 3.725 -17.264 1.00 92.88 100 ALA A O 1
ATOM 772 N N . MET A 1 101 ? 10.121 1.759 -16.841 1.00 93.00 101 MET A N 1
ATOM 773 C CA . MET A 1 101 ? 8.937 1.996 -17.673 1.00 93.00 101 MET A CA 1
ATOM 774 C C . MET A 1 101 ? 8.168 3.244 -17.220 1.00 93.00 101 MET A C 1
ATOM 776 O O . MET A 1 101 ? 7.883 4.118 -18.034 1.00 93.00 101 MET A O 1
ATOM 780 N N . ALA A 1 102 ? 7.869 3.374 -15.923 1.00 90.81 102 ALA A N 1
ATOM 781 C CA . ALA A 1 102 ? 7.117 4.512 -15.393 1.00 90.81 102 ALA A CA 1
ATOM 782 C C . ALA A 1 102 ? 7.797 5.860 -15.682 1.00 90.81 102 ALA A C 1
ATOM 784 O O . ALA A 1 102 ? 7.116 6.849 -15.949 1.00 90.81 102 ALA A O 1
ATOM 785 N N . ARG A 1 103 ? 9.133 5.903 -15.662 1.00 88.31 103 ARG A N 1
ATOM 786 C CA . ARG A 1 103 ? 9.915 7.127 -15.901 1.00 88.31 103 ARG A CA 1
ATOM 787 C C . ARG A 1 103 ? 9.912 7.590 -17.352 1.00 88.31 103 ARG A C 1
ATOM 789 O O . ARG A 1 103 ? 10.028 8.791 -17.569 1.00 88.31 103 ARG A O 1
ATOM 796 N N . ILE A 1 104 ? 9.715 6.681 -18.313 1.00 87.81 104 ILE A N 1
ATOM 797 C CA . ILE A 1 104 ? 9.506 7.039 -19.731 1.00 87.81 104 ILE A CA 1
ATOM 798 C C . ILE A 1 104 ? 8.205 7.835 -19.910 1.00 87.81 104 ILE A C 1
ATOM 800 O O . ILE A 1 104 ? 8.068 8.609 -20.854 1.00 87.81 104 ILE A O 1
ATOM 804 N N . ALA A 1 105 ? 7.285 7.728 -18.943 1.00 79.38 105 ALA A N 1
ATOM 805 C CA . ALA A 1 105 ? 6.225 8.708 -18.740 1.00 79.38 105 ALA A CA 1
ATOM 806 C C . ALA A 1 105 ? 5.188 8.808 -19.874 1.00 79.38 105 ALA A C 1
ATOM 808 O O . ALA A 1 105 ? 4.445 9.793 -19.936 1.00 79.38 105 ALA A O 1
ATOM 809 N N . ASP A 1 106 ? 5.076 7.795 -20.737 1.00 85.50 106 ASP A N 1
ATOM 810 C CA . ASP A 1 106 ? 4.064 7.759 -21.786 1.00 85.50 106 ASP A CA 1
ATOM 811 C C . ASP A 1 106 ? 2.707 7.250 -21.266 1.00 85.50 106 ASP A C 1
ATOM 813 O O . ASP A 1 106 ? 2.595 6.436 -20.346 1.00 85.50 106 ASP A O 1
ATOM 817 N N . GLU A 1 107 ? 1.631 7.776 -21.852 1.00 85.50 107 GLU A N 1
ATOM 818 C CA . GLU A 1 107 ? 0.262 7.499 -21.409 1.00 85.50 107 GLU A CA 1
ATOM 819 C C . GLU A 1 107 ? -0.107 5.999 -21.419 1.00 85.50 107 GLU A C 1
ATOM 821 O O . GLU A 1 107 ? -0.669 5.549 -20.415 1.00 85.50 107 GLU A O 1
ATOM 826 N N . PRO A 1 108 ? 0.250 5.195 -22.447 1.00 89.31 108 PRO A N 1
ATOM 827 C CA . PRO A 1 108 ? -0.000 3.751 -22.449 1.00 89.31 108 PRO A CA 1
ATOM 828 C C . PRO A 1 108 ? 0.642 3.012 -21.272 1.00 89.31 108 PRO A C 1
ATOM 830 O O . PRO A 1 108 ? -0.016 2.188 -20.635 1.00 89.31 108 PRO A O 1
ATOM 833 N N . THR A 1 109 ? 1.893 3.333 -20.932 1.00 90.19 109 THR A N 1
ATOM 834 C CA . THR A 1 109 ? 2.576 2.722 -19.784 1.00 90.19 109 THR A CA 1
ATOM 835 C C . THR A 1 109 ? 1.885 3.053 -18.481 1.00 90.19 109 THR A C 1
ATOM 837 O O . THR A 1 109 ? 1.716 2.190 -17.623 1.00 90.19 109 THR A O 1
ATOM 840 N N . LEU A 1 110 ? 1.438 4.293 -18.319 1.00 90.19 110 LEU A N 1
ATOM 841 C CA . LEU A 1 110 ? 0.774 4.691 -17.090 1.00 90.19 110 LEU A CA 1
ATOM 842 C C . LEU A 1 110 ? -0.607 4.043 -16.943 1.00 90.19 110 LEU A C 1
ATOM 844 O O . LEU A 1 110 ? -0.963 3.640 -15.837 1.00 90.19 110 LEU A O 1
ATOM 848 N N . ILE A 1 111 ? -1.357 3.900 -18.041 1.00 91.62 111 ILE A N 1
ATOM 849 C CA . ILE A 1 111 ? -2.607 3.125 -18.059 1.00 91.62 111 ILE A CA 1
ATOM 850 C C . ILE A 1 111 ? -2.320 1.677 -17.655 1.00 91.62 111 ILE A C 1
ATOM 852 O O . ILE A 1 111 ? -2.989 1.149 -16.769 1.00 91.62 111 ILE A O 1
ATOM 856 N N . TYR A 1 112 ? -1.275 1.070 -18.221 1.00 93.25 112 TYR A N 1
ATOM 857 C CA . TYR A 1 112 ? -0.869 -0.290 -17.878 1.00 93.25 112 TYR A CA 1
ATOM 858 C C . TYR A 1 112 ? -0.527 -0.448 -16.391 1.00 93.25 112 TYR A C 1
ATOM 860 O O . TYR A 1 112 ? -1.015 -1.366 -15.736 1.00 93.25 112 TYR A O 1
ATOM 868 N N . LEU A 1 113 ? 0.258 0.468 -15.817 1.00 94.25 113 LEU A N 1
ATOM 869 C CA . LEU A 1 113 ? 0.588 0.438 -14.389 1.00 94.25 113 LEU A CA 1
ATOM 870 C C . LEU A 1 113 ? -0.663 0.578 -13.511 1.00 94.25 113 LEU A C 1
ATOM 872 O O . LEU A 1 113 ? -0.774 -0.098 -12.488 1.00 94.25 113 LEU A O 1
ATOM 876 N N . HIS A 1 114 ? -1.627 1.413 -13.905 1.00 94.75 114 HIS A N 1
ATOM 877 C CA . HIS A 1 114 ? -2.898 1.537 -13.184 1.00 94.75 114 HIS A CA 1
ATOM 878 C C . HIS A 1 114 ? -3.705 0.236 -13.262 1.00 94.75 114 HIS A C 1
ATOM 880 O O . HIS A 1 114 ? -4.180 -0.245 -12.236 1.00 94.75 114 HIS A O 1
ATOM 886 N N . GLU A 1 115 ? -3.797 -0.389 -14.437 1.00 94.38 115 GLU A N 1
ATOM 887 C CA . GLU A 1 115 ? -4.448 -1.695 -14.604 1.00 94.38 115 GLU A CA 1
ATOM 888 C C . GLU A 1 115 ? -3.789 -2.782 -13.751 1.00 94.38 115 GLU A C 1
ATOM 890 O O . GLU A 1 115 ? -4.487 -3.586 -13.122 1.00 94.38 115 GLU A O 1
ATOM 895 N N . LEU A 1 116 ? -2.453 -2.790 -13.681 1.00 93.00 116 LEU A N 1
ATOM 896 C CA . LEU A 1 116 ? -1.719 -3.716 -12.829 1.00 93.00 116 LEU A CA 1
ATOM 897 C C . LEU A 1 116 ? -2.049 -3.498 -11.345 1.00 93.00 116 LEU A C 1
ATOM 899 O O . LEU A 1 116 ? -2.253 -4.473 -10.619 1.00 93.00 116 LEU A O 1
ATOM 903 N N . PHE A 1 117 ? -2.136 -2.241 -10.896 1.00 94.31 117 PHE A N 1
ATOM 904 C CA . PHE A 1 117 ? -2.454 -1.903 -9.506 1.00 94.31 117 PHE A CA 1
ATOM 905 C C . PHE A 1 117 ? -3.844 -2.413 -9.096 1.00 94.31 117 PHE A C 1
ATOM 907 O O . PHE A 1 117 ? -4.031 -2.931 -7.987 1.00 94.31 117 PHE A O 1
ATOM 914 N N . GLU A 1 118 ? -4.822 -2.281 -9.994 1.00 92.12 118 GLU A N 1
ATOM 915 C CA . GLU A 1 118 ? -6.189 -2.750 -9.755 1.00 92.12 118 GLU A CA 1
ATOM 916 C C . GLU A 1 118 ? -6.292 -4.278 -9.804 1.00 92.12 118 GLU A C 1
ATOM 918 O O . GLU A 1 118 ? -6.987 -4.879 -8.983 1.00 92.12 118 GLU A O 1
ATOM 923 N N . SER A 1 119 ? -5.583 -4.911 -10.741 1.00 91.44 119 SER A N 1
ATOM 924 C CA . SER A 1 119 ? -5.753 -6.334 -11.054 1.00 91.44 119 SER A CA 1
ATOM 925 C C . SER A 1 119 ? -4.922 -7.267 -10.174 1.00 91.44 119 SER A C 1
ATOM 927 O O . SER A 1 119 ? -5.304 -8.422 -9.976 1.00 91.44 119 SER A O 1
ATOM 929 N N . TYR A 1 120 ? -3.789 -6.793 -9.647 1.00 91.38 120 TYR A N 1
ATOM 930 C CA . TYR A 1 120 ? -2.824 -7.627 -8.929 1.00 91.38 120 TYR A CA 1
ATOM 931 C C . TYR A 1 120 ? -2.506 -7.045 -7.546 1.00 91.38 120 TYR A C 1
ATOM 933 O O . TYR A 1 120 ? -1.508 -6.337 -7.389 1.00 91.38 120 TYR A O 1
ATOM 941 N N . PRO A 1 121 ? -3.305 -7.377 -6.509 1.00 92.19 121 PRO A N 1
ATOM 942 C CA . PRO A 1 121 ? -3.102 -6.869 -5.155 1.00 92.19 121 PRO A CA 1
ATOM 943 C C . PRO A 1 121 ? -1.670 -7.044 -4.649 1.00 92.19 121 PRO A C 1
ATOM 945 O O . PRO A 1 121 ? -1.078 -6.082 -4.173 1.00 92.19 121 PRO A O 1
ATOM 948 N N . GLU A 1 122 ? -1.072 -8.224 -4.838 1.00 88.88 122 GLU A N 1
ATOM 949 C CA . GLU A 1 122 ? 0.298 -8.555 -4.393 1.00 88.88 122 GLU A CA 1
ATOM 950 C C . GLU A 1 122 ? 1.391 -7.657 -4.996 1.00 88.88 122 GLU A C 1
ATOM 952 O O . GLU A 1 122 ? 2.508 -7.615 -4.492 1.00 88.88 122 GLU A O 1
ATOM 957 N N . ARG A 1 123 ? 1.074 -6.902 -6.052 1.00 90.00 123 ARG A N 1
ATOM 958 C CA . ARG A 1 123 ? 2.019 -6.035 -6.768 1.00 90.00 123 ARG A CA 1
ATOM 959 C C . ARG A 1 123 ? 1.834 -4.553 -6.474 1.00 90.00 123 ARG A C 1
ATOM 961 O O . ARG A 1 123 ? 2.604 -3.719 -6.940 1.00 90.00 123 ARG A O 1
ATOM 968 N N . ARG A 1 124 ? 0.825 -4.182 -5.687 1.00 94.06 124 ARG A N 1
ATOM 969 C CA . ARG A 1 124 ? 0.508 -2.770 -5.430 1.00 94.06 124 ARG A CA 1
ATOM 970 C C . ARG A 1 124 ? 1.672 -1.987 -4.830 1.00 94.06 124 ARG A C 1
ATOM 972 O O . ARG A 1 124 ? 1.792 -0.803 -5.121 1.00 94.06 124 ARG A O 1
ATOM 979 N N . ASN A 1 125 ? 2.524 -2.636 -4.034 1.00 92.75 125 ASN A N 1
ATOM 980 C CA . ASN A 1 125 ? 3.673 -1.983 -3.412 1.00 92.75 125 ASN A CA 1
ATOM 981 C C . ASN A 1 125 ? 4.717 -1.532 -4.459 1.00 92.75 125 ASN A C 1
ATOM 983 O O . ASN A 1 125 ? 5.046 -0.351 -4.535 1.00 92.75 125 ASN A O 1
ATOM 987 N N . GLU A 1 126 ? 5.166 -2.443 -5.333 1.00 91.50 126 GLU A N 1
ATOM 988 C CA . GLU A 1 126 ? 6.120 -2.135 -6.419 1.00 91.50 126 GLU A CA 1
ATOM 989 C C . GLU A 1 126 ? 5.534 -1.177 -7.469 1.00 91.50 126 GLU A C 1
ATOM 991 O O . GLU A 1 126 ? 6.228 -0.291 -7.966 1.00 91.50 126 GLU A O 1
ATOM 996 N N . ILE A 1 127 ? 4.241 -1.299 -7.775 1.00 94.94 127 ILE A N 1
ATOM 997 C CA . ILE A 1 127 ? 3.576 -0.434 -8.756 1.00 94.94 127 ILE A CA 1
ATOM 998 C C . ILE A 1 127 ? 3.408 0.986 -8.209 1.00 94.94 127 ILE A C 1
ATOM 1000 O O . ILE A 1 127 ? 3.642 1.955 -8.930 1.00 94.94 127 ILE A O 1
ATOM 1004 N N . ALA A 1 128 ? 3.025 1.133 -6.937 1.00 96.31 128 ALA A N 1
ATOM 1005 C CA . ALA A 1 128 ? 2.915 2.445 -6.306 1.00 96.31 128 ALA A CA 1
ATOM 1006 C C . ALA A 1 128 ? 4.271 3.157 -6.252 1.00 96.31 128 ALA A C 1
ATOM 1008 O O . ALA A 1 128 ? 4.340 4.358 -6.505 1.00 96.31 128 ALA A O 1
ATOM 1009 N N . GLU A 1 129 ? 5.349 2.418 -5.986 1.00 94.25 129 GLU A N 1
ATOM 1010 C CA . GLU A 1 129 ? 6.707 2.945 -6.083 1.00 94.25 129 GLU A CA 1
ATOM 1011 C C . GLU A 1 129 ? 7.019 3.423 -7.508 1.00 94.25 129 GLU A C 1
ATOM 1013 O O . GLU A 1 129 ? 7.420 4.573 -7.679 1.00 94.25 129 GLU A O 1
ATOM 1018 N N . ALA A 1 130 ? 6.773 2.606 -8.536 1.00 93.75 130 ALA A N 1
ATOM 1019 C CA . ALA A 1 130 ? 7.000 2.994 -9.930 1.00 93.75 130 ALA A CA 1
ATOM 1020 C C . ALA A 1 130 ? 6.228 4.272 -10.319 1.00 93.75 130 ALA A C 1
ATOM 1022 O O . ALA A 1 130 ? 6.803 5.210 -10.872 1.00 93.75 130 ALA A O 1
ATOM 1023 N N . ILE A 1 131 ? 4.947 4.370 -9.947 1.00 94.88 131 ILE A N 1
ATOM 1024 C CA . ILE A 1 131 ? 4.130 5.575 -10.175 1.00 94.8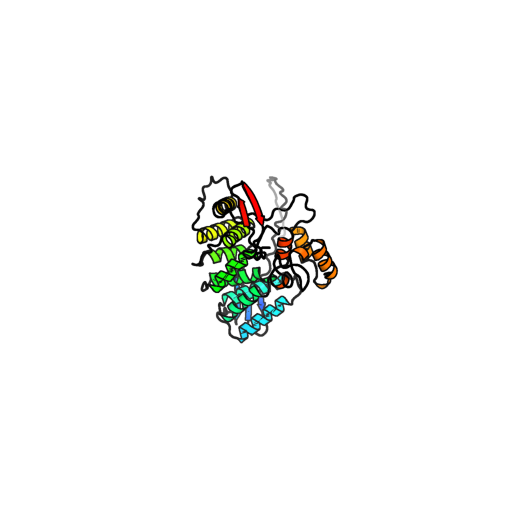8 131 ILE A CA 1
ATOM 1025 C C . ILE A 1 131 ? 4.676 6.778 -9.387 1.00 94.88 131 ILE A C 1
ATOM 1027 O O . ILE A 1 131 ? 4.594 7.913 -9.861 1.00 94.88 131 ILE A O 1
ATOM 1031 N N . SER A 1 132 ? 5.258 6.562 -8.202 1.00 93.62 132 SER A N 1
ATOM 1032 C CA . SER A 1 132 ? 5.867 7.647 -7.427 1.00 93.62 132 SER A CA 1
ATOM 1033 C C . SER A 1 132 ? 7.079 8.254 -8.148 1.00 93.62 132 SER A C 1
ATOM 1035 O O . SER A 1 132 ? 7.166 9.478 -8.232 1.00 93.62 132 SER A O 1
ATOM 1037 N N . TRP A 1 133 ? 7.930 7.429 -8.771 1.00 89.62 133 TRP A N 1
ATOM 1038 C CA . TRP A 1 133 ? 9.049 7.893 -9.603 1.00 89.62 133 TRP A CA 1
ATOM 1039 C C . TRP A 1 133 ? 8.577 8.720 -10.799 1.00 89.62 133 TRP A C 1
ATOM 1041 O O . TRP A 1 133 ? 9.113 9.798 -11.056 1.00 89.62 133 TRP A O 1
ATOM 1051 N N . TYR A 1 134 ? 7.520 8.273 -11.486 1.00 90.25 134 TYR A N 1
ATOM 1052 C CA . TYR A 1 134 ? 6.889 9.075 -12.535 1.00 90.25 134 TYR A CA 1
ATOM 1053 C C . TYR A 1 134 ? 6.458 10.452 -12.005 1.00 90.25 134 TYR A C 1
ATOM 1055 O O . TYR A 1 134 ? 6.841 11.478 -12.561 1.00 90.25 134 TYR A O 1
ATOM 1063 N N . ALA A 1 135 ? 5.688 10.492 -10.915 1.00 90.44 135 ALA A N 1
ATOM 1064 C CA . ALA A 1 135 ? 5.128 11.732 -10.373 1.00 90.44 135 ALA A CA 1
ATOM 1065 C C . ALA A 1 135 ? 6.182 12.675 -9.746 1.00 90.44 135 ALA A C 1
ATOM 1067 O O . ALA A 1 135 ? 5.925 13.877 -9.578 1.00 90.44 135 ALA A O 1
ATOM 1068 N N . GLU A 1 136 ? 7.358 12.146 -9.398 1.00 87.88 136 GLU A N 1
ATOM 1069 C CA . GLU A 1 136 ? 8.533 12.913 -8.987 1.00 87.88 136 GLU A CA 1
ATOM 1070 C C . GLU A 1 136 ? 9.153 13.679 -10.164 1.00 87.88 136 GLU A C 1
ATOM 1072 O O . GLU A 1 136 ? 9.390 14.882 -10.032 1.00 87.88 136 GLU A O 1
ATOM 1077 N N . GLU A 1 137 ? 9.366 13.006 -11.297 1.00 85.69 137 GLU A N 1
ATOM 1078 C CA . GLU A 1 137 ? 10.101 13.540 -12.455 1.00 85.69 137 GLU A CA 1
ATOM 1079 C C . GLU A 1 137 ? 9.203 14.252 -13.480 1.00 85.69 137 GLU A C 1
ATOM 1081 O O . GLU A 1 137 ? 9.667 15.122 -14.215 1.00 85.69 137 GLU A O 1
ATOM 1086 N N . ASN A 1 138 ? 7.910 13.921 -13.512 1.00 84.50 138 ASN A N 1
ATOM 1087 C CA . ASN A 1 138 ? 6.982 14.329 -14.565 1.00 84.50 138 ASN A CA 1
ATOM 1088 C C . ASN A 1 138 ? 5.752 15.077 -14.015 1.00 84.50 138 ASN A C 1
ATOM 1090 O O . ASN A 1 138 ? 5.754 15.680 -12.933 1.00 84.50 138 ASN A O 1
ATOM 1094 N N . GLN A 1 139 ? 4.675 15.098 -14.806 1.00 81.94 139 GLN A N 1
ATOM 1095 C CA . GLN A 1 139 ? 3.416 15.726 -14.434 1.00 81.94 139 GLN A CA 1
ATOM 1096 C C . GLN A 1 139 ? 2.724 14.954 -13.308 1.00 81.94 139 GLN A C 1
ATOM 1098 O O . GLN A 1 139 ? 2.526 13.746 -13.364 1.00 81.94 139 GLN A O 1
ATOM 1103 N N . ARG A 1 140 ? 2.271 15.685 -12.290 1.00 88.88 140 ARG A N 1
ATOM 1104 C CA . ARG A 1 140 ? 1.489 15.141 -11.175 1.00 88.88 140 ARG A CA 1
ATOM 1105 C C . ARG A 1 140 ? 0.013 15.090 -11.551 1.00 88.88 140 ARG A C 1
ATOM 1107 O O . ARG A 1 140 ? -0.712 16.058 -11.319 1.00 88.88 140 ARG A O 1
ATOM 1114 N N . ARG A 1 141 ? -0.416 13.981 -12.163 1.00 90.38 141 ARG A N 1
ATOM 1115 C CA . ARG A 1 141 ? -1.795 13.801 -12.640 1.00 90.38 141 ARG A CA 1
ATOM 1116 C C . ARG A 1 141 ? -2.722 13.357 -11.511 1.00 90.38 141 ARG A C 1
ATOM 1118 O O . ARG A 1 141 ? -2.345 12.603 -10.616 1.00 90.38 141 ARG A O 1
ATOM 1125 N N . ASP A 1 142 ? -3.982 13.761 -11.602 1.00 90.75 142 ASP A N 1
ATOM 1126 C CA . ASP A 1 142 ? -5.010 13.411 -10.616 1.00 90.75 142 ASP A CA 1
ATOM 1127 C C . ASP A 1 142 ? -5.258 11.900 -10.507 1.00 90.75 142 ASP A C 1
ATOM 1129 O O . ASP A 1 142 ? -5.570 11.399 -9.425 1.00 90.75 142 ASP A O 1
ATOM 1133 N N . ALA A 1 143 ? -5.113 11.166 -11.614 1.00 91.38 143 ALA A N 1
ATOM 1134 C CA . ALA A 1 143 ? -5.245 9.714 -11.621 1.00 91.38 143 ALA A CA 1
ATOM 1135 C C . ALA A 1 143 ? -4.143 9.043 -10.777 1.00 91.38 143 ALA A C 1
ATOM 1137 O O . ALA A 1 143 ? -4.451 8.182 -9.955 1.00 91.38 143 ALA A O 1
ATOM 1138 N N . ASP A 1 144 ? -2.893 9.506 -10.889 1.00 93.75 144 ASP A N 1
ATOM 1139 C CA . ASP A 1 144 ? -1.769 8.979 -10.104 1.00 93.75 144 ASP A CA 1
ATOM 1140 C C . ASP A 1 144 ? -1.938 9.287 -8.620 1.00 93.75 144 ASP A C 1
ATOM 1142 O O . ASP A 1 144 ? -1.750 8.411 -7.782 1.00 93.75 144 ASP A O 1
ATOM 1146 N N . TRP A 1 145 ? -2.383 10.504 -8.285 1.00 95.88 145 TRP A N 1
ATOM 1147 C CA . TRP A 1 145 ? -2.680 10.869 -6.898 1.00 95.88 145 TRP A CA 1
ATOM 1148 C C . TRP A 1 145 ? -3.668 9.893 -6.250 1.00 95.88 145 TRP A C 1
ATOM 1150 O O . TRP A 1 145 ? -3.467 9.474 -5.112 1.00 95.88 145 TRP A O 1
ATOM 1160 N N . ARG A 1 146 ? -4.729 9.500 -6.969 1.00 94.62 146 ARG A N 1
ATOM 1161 C CA . ARG A 1 146 ? -5.737 8.559 -6.452 1.00 94.62 146 ARG A CA 1
ATOM 1162 C C . ARG A 1 146 ? -5.138 7.185 -6.166 1.00 94.62 146 ARG A C 1
ATOM 1164 O O . ARG A 1 146 ? -5.459 6.604 -5.131 1.00 94.62 146 ARG A O 1
ATOM 1171 N N . ILE A 1 147 ? -4.284 6.682 -7.056 1.00 95.38 147 ILE A N 1
ATOM 1172 C CA . ILE A 1 147 ? -3.590 5.403 -6.867 1.00 95.38 147 ILE A CA 1
ATOM 1173 C C . ILE A 1 147 ? -2.626 5.485 -5.678 1.00 95.38 147 ILE A C 1
ATOM 1175 O O . ILE A 1 147 ? -2.684 4.636 -4.794 1.00 95.38 147 ILE A O 1
ATOM 1179 N N . LEU A 1 148 ? -1.810 6.539 -5.603 1.00 97.44 148 LEU A N 1
ATOM 1180 C CA . LEU A 1 148 ? -0.822 6.732 -4.538 1.00 97.44 148 LEU A CA 1
ATOM 1181 C C . LEU A 1 148 ? -1.457 6.931 -3.153 1.00 97.44 148 LEU A C 1
ATOM 1183 O O . LEU A 1 148 ? -0.922 6.464 -2.157 1.00 97.44 148 LEU A O 1
ATOM 1187 N N . VAL A 1 149 ? -2.612 7.595 -3.055 1.00 97.06 149 VAL A N 1
ATOM 1188 C CA . VAL A 1 149 ? -3.340 7.688 -1.777 1.00 97.06 149 VAL A CA 1
ATOM 1189 C C . VAL A 1 149 ? -3.923 6.332 -1.384 1.00 97.06 149 VAL A C 1
ATOM 1191 O O . VAL A 1 149 ? -3.800 5.929 -0.232 1.00 97.06 149 VAL A O 1
ATOM 1194 N N . ARG A 1 150 ? -4.521 5.597 -2.331 1.00 95.00 150 ARG A N 1
ATOM 1195 C CA . ARG A 1 150 ? -5.065 4.253 -2.068 1.00 95.00 150 ARG A CA 1
ATOM 1196 C C . ARG A 1 150 ? -3.981 3.241 -1.709 1.00 95.00 150 ARG A C 1
ATOM 1198 O O . ARG A 1 150 ? -4.260 2.303 -0.966 1.00 95.00 150 ARG A O 1
ATOM 1205 N N . SER A 1 151 ? -2.764 3.419 -2.216 1.00 96.69 151 SER A N 1
ATOM 1206 C CA . SER A 1 151 ? -1.648 2.526 -1.918 1.00 96.69 151 SER A CA 1
ATOM 1207 C C . SER A 1 151 ? -1.157 2.643 -0.474 1.00 96.69 151 SER A C 1
ATOM 1209 O O . SER A 1 151 ? -0.558 1.689 0.011 1.00 96.69 151 SER A O 1
ATOM 1211 N N . LEU A 1 152 ? -1.490 3.718 0.257 1.00 96.00 152 LEU A N 1
ATOM 1212 C CA . LEU A 1 152 ? -1.181 3.850 1.690 1.00 96.00 152 LEU A CA 1
ATOM 1213 C C . LEU A 1 152 ? -1.701 2.675 2.534 1.00 96.00 152 LEU A C 1
ATOM 1215 O O . LEU A 1 152 ? -1.161 2.418 3.603 1.00 96.00 152 LEU A O 1
ATOM 1219 N N . ASN A 1 153 ? -2.712 1.942 2.060 1.00 91.81 153 ASN A N 1
ATOM 1220 C CA . ASN A 1 153 ? -3.227 0.744 2.730 1.00 91.81 153 ASN A CA 1
ATOM 1221 C C . ASN A 1 153 ? -2.284 -0.471 2.658 1.00 91.81 153 ASN A C 1
ATOM 1223 O O . ASN A 1 153 ? -2.476 -1.421 3.407 1.00 91.81 153 ASN A O 1
ATOM 1227 N N . VAL A 1 154 ? -1.315 -0.482 1.736 1.00 92.25 154 VAL A N 1
ATOM 1228 C CA . VAL A 1 154 ? -0.536 -1.690 1.395 1.00 92.25 1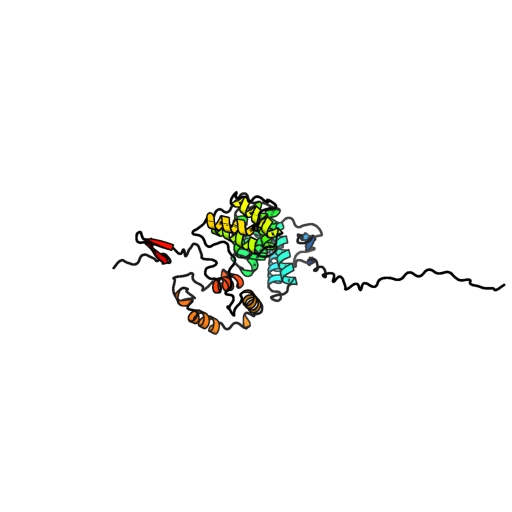54 VAL A CA 1
ATOM 1229 C C . VAL A 1 154 ? 0.969 -1.472 1.264 1.00 92.25 154 VAL A C 1
ATOM 1231 O O . VAL A 1 154 ? 1.725 -2.449 1.310 1.00 92.25 154 VAL A O 1
ATOM 1234 N N . ILE A 1 155 ? 1.407 -0.227 1.054 1.00 95.25 155 ILE A N 1
ATOM 1235 C CA . ILE A 1 155 ? 2.826 0.118 0.922 1.00 95.25 155 ILE A CA 1
ATOM 1236 C C . ILE A 1 155 ? 3.546 -0.010 2.263 1.00 95.25 155 ILE A C 1
ATOM 1238 O O . ILE A 1 155 ? 2.990 0.287 3.314 1.00 95.25 155 ILE A O 1
ATOM 1242 N N . GLU A 1 156 ? 4.808 -0.416 2.208 1.00 94.00 156 GLU A N 1
ATOM 1243 C CA . GLU A 1 156 ? 5.651 -0.638 3.385 1.00 94.00 156 GLU A CA 1
ATOM 1244 C C . GLU A 1 156 ? 7.112 -0.291 3.066 1.00 94.00 156 GLU A C 1
ATOM 1246 O O . GLU A 1 156 ? 7.456 -0.065 1.904 1.00 94.00 156 GLU A O 1
ATOM 1251 N N . GLY A 1 157 ? 7.975 -0.240 4.086 1.00 93.62 157 GLY A N 1
ATOM 1252 C CA . GLY A 1 157 ? 9.417 -0.031 3.902 1.00 93.62 157 GLY A CA 1
ATOM 1253 C C . GLY A 1 157 ? 9.763 1.247 3.127 1.00 93.62 157 GLY A C 1
ATOM 1254 O O . GLY A 1 157 ? 9.110 2.279 3.289 1.00 93.62 157 GLY A O 1
ATOM 1255 N N . ASP A 1 158 ? 10.783 1.178 2.271 1.00 92.25 158 ASP A N 1
ATOM 1256 C CA . ASP A 1 158 ? 11.263 2.334 1.501 1.00 92.25 158 ASP A CA 1
ATOM 1257 C C . ASP A 1 158 ? 10.277 2.788 0.415 1.00 92.25 158 ASP A C 1
ATOM 1259 O O . ASP A 1 158 ? 10.212 3.976 0.089 1.00 92.25 158 ASP A O 1
ATOM 1263 N N . GLN A 1 159 ? 9.442 1.880 -0.095 1.00 93.50 159 GLN A N 1
ATOM 1264 C CA . GLN A 1 159 ? 8.362 2.220 -1.021 1.00 93.50 159 GLN A CA 1
ATOM 1265 C C . GLN A 1 159 ? 7.356 3.175 -0.385 1.00 93.50 159 GLN A C 1
ATOM 1267 O O . GLN A 1 159 ? 6.932 4.143 -1.020 1.00 93.50 159 GLN A O 1
ATOM 1272 N N . ALA A 1 160 ? 7.017 2.954 0.888 1.00 96.94 160 ALA A N 1
ATOM 1273 C CA . ALA A 1 160 ? 6.156 3.869 1.622 1.00 96.94 160 ALA A CA 1
ATOM 1274 C C . ALA A 1 160 ? 6.775 5.270 1.720 1.00 96.94 160 ALA A C 1
ATOM 1276 O O . ALA A 1 160 ? 6.089 6.263 1.470 1.00 96.94 160 ALA A O 1
ATOM 1277 N N . LYS A 1 161 ? 8.083 5.368 1.994 1.00 96.81 161 LYS A N 1
ATOM 1278 C CA . LYS A 1 161 ? 8.801 6.654 2.007 1.00 96.81 161 LYS A CA 1
ATOM 1279 C C . LYS A 1 161 ? 8.734 7.352 0.649 1.00 96.81 161 LYS A C 1
ATOM 1281 O O . LYS A 1 161 ? 8.446 8.549 0.607 1.00 96.81 161 LYS A O 1
ATOM 1286 N N . ALA A 1 162 ? 8.976 6.626 -0.447 1.00 95.06 162 ALA A N 1
ATOM 1287 C CA . ALA A 1 162 ? 8.924 7.167 -1.808 1.00 95.06 162 ALA A CA 1
ATOM 1288 C C . ALA A 1 162 ? 7.536 7.740 -2.136 1.00 95.06 162 ALA A C 1
ATOM 1290 O O . ALA A 1 162 ? 7.409 8.918 -2.484 1.00 95.06 162 ALA A O 1
ATOM 1291 N N . VAL A 1 163 ? 6.484 6.952 -1.907 1.00 97.69 163 VAL A N 1
ATOM 1292 C CA . VAL A 1 163 ? 5.094 7.364 -2.139 1.00 97.69 163 VAL A CA 1
ATOM 1293 C C . VAL A 1 163 ? 4.712 8.563 -1.272 1.00 97.69 163 VAL A C 1
ATOM 1295 O O . VAL A 1 163 ? 4.213 9.560 -1.797 1.00 97.69 163 VAL A O 1
ATOM 1298 N N . MET A 1 164 ? 4.971 8.520 0.040 1.00 98.25 164 MET A N 1
ATOM 1299 C CA . MET A 1 164 ? 4.618 9.620 0.943 1.00 98.25 164 MET A CA 1
ATOM 1300 C C . MET A 1 164 ? 5.349 10.916 0.580 1.00 98.25 164 MET A C 1
ATOM 1302 O O . MET A 1 164 ? 4.735 11.985 0.563 1.00 98.25 164 MET A O 1
ATOM 1306 N N . ARG A 1 165 ? 6.639 10.833 0.221 1.00 97.12 165 ARG A N 1
ATOM 1307 C CA . ARG A 1 165 ? 7.439 11.985 -0.225 1.00 97.12 165 ARG A CA 1
ATOM 1308 C C . ARG A 1 165 ? 6.826 12.621 -1.466 1.00 97.12 165 ARG A C 1
ATOM 1310 O O . ARG A 1 165 ? 6.677 13.842 -1.520 1.00 97.12 165 ARG A O 1
ATOM 1317 N N . VAL A 1 166 ? 6.424 11.809 -2.435 1.00 96.38 166 VAL A N 1
ATOM 1318 C CA . VAL A 1 166 ? 5.812 12.280 -3.678 1.00 96.38 166 VAL A CA 1
ATOM 1319 C C . VAL A 1 166 ? 4.418 12.865 -3.442 1.00 96.38 166 VAL A C 1
ATOM 1321 O O . VAL A 1 166 ? 4.111 13.928 -3.986 1.00 96.38 166 VAL A O 1
ATOM 1324 N N . LEU A 1 167 ? 3.610 12.271 -2.557 1.00 98.00 167 LEU A N 1
ATOM 1325 C CA . LEU A 1 167 ? 2.300 12.805 -2.169 1.00 98.00 167 LEU A CA 1
ATOM 1326 C C . LEU A 1 167 ? 2.378 14.229 -1.591 1.00 98.00 167 LEU A C 1
ATOM 1328 O O . LEU A 1 167 ? 1.460 15.015 -1.822 1.00 98.00 167 LEU A O 1
ATOM 1332 N N . THR A 1 168 ? 3.481 14.609 -0.929 1.00 96.38 168 THR A N 1
ATOM 1333 C CA . THR A 1 168 ? 3.683 15.990 -0.434 1.00 96.38 168 THR A CA 1
ATOM 1334 C C . THR A 1 168 ? 3.791 17.040 -1.547 1.00 96.38 168 THR A C 1
ATOM 1336 O O . THR A 1 168 ? 3.600 18.232 -1.300 1.00 96.38 168 THR A O 1
ATOM 1339 N N . ARG A 1 169 ? 4.115 16.618 -2.777 1.00 95.25 169 ARG A N 1
ATOM 1340 C CA . ARG A 1 169 ? 4.342 17.506 -3.928 1.00 95.25 169 ARG A CA 1
ATOM 1341 C C . ARG A 1 169 ? 3.091 17.731 -4.771 1.00 95.25 169 ARG A C 1
ATOM 1343 O O . ARG A 1 169 ? 3.091 18.589 -5.661 1.00 95.25 169 ARG A O 1
ATOM 1350 N N . PHE A 1 170 ? 2.029 16.962 -4.539 1.00 95.81 170 PHE A N 1
ATOM 1351 C CA . PHE A 1 170 ? 0.751 17.202 -5.195 1.00 95.81 170 PHE A CA 1
ATOM 1352 C C . PHE A 1 170 ? 0.109 18.470 -4.634 1.00 95.81 170 PHE A C 1
ATOM 1354 O O . PHE A 1 170 ? 0.194 18.767 -3.451 1.00 95.81 170 PHE A O 1
ATOM 1361 N N . ARG A 1 171 ? -0.577 19.241 -5.486 1.00 93.00 171 ARG A N 1
ATOM 1362 C CA . ARG A 1 171 ? -1.416 20.350 -4.994 1.00 93.00 171 ARG A CA 1
ATOM 1363 C C . ARG A 1 171 ? -2.629 19.826 -4.224 1.00 93.00 171 ARG A C 1
ATOM 1365 O O . ARG A 1 171 ? -3.139 20.496 -3.330 1.00 93.00 171 ARG A O 1
ATOM 1372 N N . ARG A 1 172 ? -3.097 18.638 -4.612 1.00 92.94 172 ARG A N 1
ATOM 1373 C CA . ARG A 1 172 ? -4.255 17.960 -4.044 1.00 92.94 172 ARG A CA 1
ATOM 1374 C C . ARG A 1 172 ? -3.909 17.351 -2.688 1.00 92.94 172 ARG A C 1
ATOM 1376 O O . ARG A 1 172 ? -2.926 16.630 -2.548 1.00 92.94 172 ARG A O 1
ATOM 1383 N N . ARG A 1 173 ? -4.779 17.608 -1.715 1.00 95.25 173 ARG A N 1
ATOM 1384 C CA . ARG A 1 173 ? -4.671 17.131 -0.335 1.00 95.25 173 ARG A CA 1
ATOM 1385 C C . ARG A 1 173 ? -5.772 16.126 -0.042 1.00 95.25 173 ARG A C 1
ATOM 1387 O O . ARG A 1 173 ? -6.850 16.211 -0.632 1.00 95.25 173 ARG A O 1
ATOM 1394 N N . SER A 1 174 ? -5.509 15.204 0.878 1.00 93.56 174 SER A N 1
ATOM 1395 C CA . SER A 1 174 ? -6.569 14.376 1.445 1.00 93.56 174 SER A CA 1
ATOM 1396 C C . SER A 1 174 ? -7.156 15.051 2.679 1.00 93.56 174 SER A C 1
ATOM 1398 O O . SER A 1 174 ? -6.417 15.520 3.538 1.00 93.56 174 SER A O 1
ATOM 1400 N N . ASN A 1 175 ? -8.482 15.108 2.765 1.00 88.88 175 ASN A N 1
ATOM 1401 C CA . ASN A 1 175 ? -9.212 15.674 3.902 1.00 88.88 175 ASN A CA 1
ATOM 1402 C C . ASN A 1 175 ? -10.127 14.654 4.600 1.00 88.88 175 ASN A C 1
ATOM 1404 O O . ASN A 1 175 ? -10.774 14.997 5.588 1.00 88.88 175 ASN A O 1
ATOM 1408 N N . LYS A 1 176 ? -10.197 13.414 4.096 1.00 92.75 176 LYS A N 1
ATOM 1409 C CA . LYS A 1 176 ? -10.951 12.339 4.746 1.00 92.75 176 LYS A CA 1
ATOM 1410 C C . LYS A 1 176 ? -10.145 11.757 5.904 1.00 92.75 176 LYS A C 1
ATOM 1412 O O . LYS A 1 176 ? -8.961 11.458 5.730 1.00 92.75 176 LYS A O 1
ATOM 1417 N N . ALA A 1 177 ? -10.812 11.518 7.033 1.00 94.69 177 ALA A N 1
ATOM 1418 C CA . ALA A 1 177 ? -10.197 10.959 8.232 1.00 94.69 177 ALA A CA 1
ATOM 1419 C C . ALA A 1 177 ? -9.492 9.623 7.955 1.00 94.69 177 ALA A C 1
ATOM 1421 O O . ALA A 1 177 ? -8.343 9.463 8.352 1.00 94.69 177 ALA A O 1
ATOM 1422 N N . GLN A 1 178 ? -10.103 8.728 7.167 1.00 93.06 178 GLN A N 1
ATOM 1423 C CA . GLN A 1 178 ? -9.505 7.433 6.810 1.00 93.06 178 GLN A CA 1
ATOM 1424 C C . GLN A 1 178 ? -8.094 7.544 6.207 1.00 93.06 178 GLN A C 1
ATOM 1426 O O . GLN A 1 178 ? -7.205 6.778 6.562 1.00 93.06 178 GLN A O 1
ATOM 1431 N N . TRP A 1 179 ? -7.850 8.522 5.329 1.00 95.56 179 TRP A N 1
ATOM 1432 C CA . TRP A 1 179 ? -6.560 8.659 4.645 1.00 95.56 179 TRP A CA 1
ATOM 1433 C C . TRP A 1 179 ? -5.515 9.318 5.537 1.00 95.56 179 TRP A C 1
ATOM 1435 O O . TRP A 1 179 ? -4.343 8.958 5.481 1.00 95.56 179 TRP A O 1
ATOM 1445 N N . ILE A 1 180 ? -5.943 10.261 6.376 1.00 97.62 180 ILE A N 1
ATOM 1446 C CA . ILE A 1 180 ? -5.091 10.867 7.402 1.00 97.62 180 ILE A CA 1
ATOM 1447 C C . ILE A 1 180 ? -4.673 9.789 8.407 1.00 97.62 180 ILE A C 1
ATOM 1449 O O . ILE A 1 180 ? -3.486 9.645 8.688 1.00 97.62 180 ILE A O 1
ATOM 1453 N N . ARG A 1 181 ? -5.628 8.978 8.878 1.00 97.00 181 ARG A N 1
ATOM 1454 C CA . ARG A 1 181 ? -5.378 7.822 9.741 1.00 97.00 181 ARG A CA 1
ATOM 1455 C C . ARG A 1 181 ? -4.379 6.870 9.102 1.00 97.00 181 ARG A C 1
ATOM 1457 O O . ARG A 1 181 ? -3.408 6.500 9.749 1.00 97.00 181 ARG A O 1
ATOM 1464 N N . GLN A 1 182 ? -4.589 6.511 7.837 1.00 96.81 182 GLN A N 1
ATOM 1465 C CA . GLN A 1 182 ? -3.706 5.579 7.148 1.00 96.81 182 GLN A CA 1
ATOM 1466 C C . GLN A 1 182 ? -2.280 6.125 7.019 1.00 96.81 182 GLN A C 1
ATOM 1468 O O . GLN A 1 182 ? -1.331 5.395 7.273 1.00 96.81 182 GLN A O 1
ATOM 1473 N N . ALA A 1 183 ? -2.109 7.411 6.700 1.00 98.00 183 ALA A N 1
ATOM 1474 C CA . ALA A 1 183 ? -0.785 8.030 6.683 1.00 98.00 183 ALA A CA 1
ATOM 1475 C C . ALA A 1 183 ? -0.106 7.985 8.067 1.00 98.00 183 ALA A C 1
ATOM 1477 O O . ALA A 1 183 ? 1.088 7.712 8.142 1.00 98.00 183 ALA A O 1
ATOM 1478 N N . ILE A 1 184 ? -0.857 8.177 9.162 1.00 98.25 184 ILE A N 1
ATOM 1479 C CA . ILE A 1 184 ? -0.329 8.018 10.529 1.00 98.25 184 ILE A CA 1
ATOM 1480 C C . ILE A 1 184 ? 0.105 6.570 10.789 1.00 98.25 184 ILE A C 1
ATOM 1482 O O . ILE A 1 184 ? 1.195 6.360 11.314 1.00 98.25 184 ILE A O 1
ATOM 1486 N N . LEU A 1 185 ? -0.711 5.580 10.409 1.00 97.44 185 LEU A N 1
ATOM 1487 C CA . LEU A 1 185 ? -0.384 4.159 10.581 1.00 97.44 185 LEU A CA 1
ATOM 1488 C C . LEU A 1 185 ? 0.884 3.774 9.820 1.00 97.44 185 LEU A C 1
ATOM 1490 O O . LEU A 1 185 ? 1.786 3.194 10.415 1.00 97.44 185 LEU A O 1
ATOM 1494 N N . VAL A 1 186 ? 0.991 4.184 8.554 1.00 97.56 186 VAL A N 1
ATOM 1495 C CA . VAL A 1 186 ? 2.209 3.982 7.762 1.00 97.56 186 VAL A CA 1
ATOM 1496 C C . VAL A 1 186 ? 3.401 4.629 8.465 1.00 97.56 186 VAL A C 1
ATOM 1498 O O . VAL A 1 186 ? 4.425 3.980 8.622 1.00 97.56 186 VAL A O 1
ATOM 1501 N N . GLY A 1 187 ? 3.277 5.866 8.956 1.00 97.94 187 GLY A N 1
ATOM 1502 C CA . GLY A 1 187 ? 4.361 6.534 9.681 1.00 97.94 187 GLY A CA 1
ATOM 1503 C C . GLY A 1 187 ? 4.795 5.836 10.971 1.00 97.94 187 GLY A C 1
ATOM 1504 O O . GLY A 1 187 ? 5.981 5.842 11.286 1.00 97.94 187 GLY A O 1
ATOM 1505 N N . LEU A 1 188 ? 3.872 5.205 11.704 1.00 97.06 188 LEU A N 1
ATOM 1506 C CA . LEU A 1 188 ? 4.191 4.434 12.915 1.00 97.06 188 LEU A CA 1
ATOM 1507 C C . LEU A 1 188 ? 5.051 3.198 12.621 1.00 97.06 188 LEU A C 1
ATOM 1509 O O . LEU A 1 188 ? 5.825 2.783 13.480 1.00 97.06 188 LEU A O 1
ATOM 1513 N N . GLU A 1 189 ? 4.932 2.627 11.423 1.00 95.44 189 GLU A N 1
ATOM 1514 C CA . GLU A 1 189 ? 5.717 1.468 10.979 1.00 95.44 189 GLU A CA 1
ATOM 1515 C C . GLU A 1 189 ? 7.081 1.856 10.383 1.00 95.44 189 GLU A C 1
ATOM 1517 O O . GLU A 1 189 ? 7.875 0.984 10.027 1.00 95.44 189 GLU A O 1
ATOM 1522 N N . GLN A 1 190 ? 7.372 3.155 10.266 1.00 97.12 190 GLN A N 1
ATOM 1523 C CA . GLN A 1 190 ? 8.600 3.663 9.663 1.00 97.12 190 GLN A CA 1
ATOM 1524 C C . GLN A 1 190 ? 9.684 4.003 10.689 1.00 97.12 190 GLN A C 1
ATOM 1526 O O . GLN A 1 190 ? 9.427 4.282 11.864 1.00 97.12 190 GLN A O 1
ATOM 1531 N N . ASP A 1 191 ? 10.919 4.054 10.192 1.00 95.50 191 ASP A N 1
ATOM 1532 C CA . ASP A 1 191 ? 12.048 4.653 10.898 1.00 95.50 191 ASP A CA 1
ATOM 1533 C C . ASP A 1 191 ? 11.900 6.181 11.049 1.00 95.50 191 ASP A C 1
ATOM 1535 O O . ASP A 1 191 ? 10.943 6.804 10.582 1.00 95.50 191 ASP A O 1
ATOM 1539 N N . THR A 1 192 ? 12.877 6.813 11.701 1.00 94.75 192 THR A N 1
ATOM 1540 C CA . THR A 1 192 ? 12.880 8.261 11.948 1.00 94.75 192 THR A CA 1
ATOM 1541 C C . THR A 1 192 ? 12.749 9.088 10.665 1.00 94.75 192 THR A C 1
ATOM 1543 O O . THR A 1 192 ? 12.065 10.112 10.670 1.00 94.75 192 THR A O 1
ATOM 1546 N N . GLU A 1 193 ? 13.376 8.667 9.562 1.00 95.62 193 GLU A N 1
ATOM 1547 C CA . GLU A 1 193 ? 13.276 9.382 8.285 1.00 95.62 193 GLU A CA 1
ATOM 1548 C C . GLU A 1 193 ? 11.849 9.291 7.731 1.00 95.62 193 GLU A C 1
ATOM 1550 O O . GLU A 1 193 ? 11.253 10.306 7.358 1.00 95.62 193 GLU A O 1
ATOM 1555 N N . GLY A 1 194 ? 11.265 8.090 7.718 1.00 97.00 194 GLY A N 1
ATOM 1556 C CA . GLY A 1 194 ? 9.895 7.893 7.258 1.00 97.00 194 GLY A CA 1
ATOM 1557 C C . GLY A 1 194 ? 8.864 8.604 8.139 1.00 97.00 194 GLY A C 1
ATOM 1558 O O . GLY A 1 194 ? 7.904 9.165 7.607 1.00 97.00 194 GLY A O 1
ATOM 1559 N N . GLN A 1 195 ? 9.092 8.712 9.450 1.00 97.19 195 GLN A N 1
ATOM 1560 C CA . GLN A 1 195 ? 8.258 9.523 10.350 1.00 97.19 195 GLN A CA 1
ATOM 1561 C C . GLN A 1 195 ? 8.322 11.019 10.008 1.00 97.19 195 GLN A C 1
ATOM 1563 O O . GLN A 1 195 ? 7.292 11.688 9.975 1.00 97.19 195 GLN A O 1
ATOM 1568 N N . GLN A 1 196 ? 9.498 11.551 9.664 1.00 96.62 196 GLN A N 1
ATOM 1569 C CA . GLN A 1 196 ? 9.640 12.942 9.203 1.00 96.62 196 GLN A CA 1
ATOM 1570 C C . GLN A 1 196 ? 9.001 13.183 7.827 1.00 96.62 196 GLN A C 1
ATOM 1572 O O . GLN A 1 196 ? 8.509 14.274 7.533 1.00 96.62 196 GLN A O 1
ATOM 1577 N N . ILE A 1 197 ? 9.026 12.191 6.934 1.00 98.12 197 ILE A N 1
ATOM 1578 C CA . ILE A 1 197 ? 8.290 12.254 5.662 1.00 98.12 197 ILE A CA 1
ATOM 1579 C C . ILE A 1 197 ? 6.781 12.267 5.931 1.00 98.12 197 ILE A C 1
ATOM 1581 O O . ILE A 1 197 ? 6.066 13.076 5.339 1.00 98.12 197 ILE A O 1
ATOM 1585 N N . THR A 1 198 ? 6.320 11.418 6.849 1.00 98.25 198 THR A N 1
ATOM 1586 C CA . THR A 1 198 ? 4.912 11.329 7.253 1.00 98.25 198 THR A CA 1
ATOM 1587 C C . THR A 1 198 ? 4.423 12.644 7.844 1.00 98.25 198 THR A C 1
ATOM 1589 O O . THR A 1 198 ? 3.382 13.147 7.432 1.00 98.25 198 THR A O 1
ATOM 1592 N N . ASP A 1 199 ? 5.197 13.250 8.743 1.00 97.81 199 ASP A N 1
ATOM 1593 C CA . ASP A 1 199 ? 4.894 14.559 9.320 1.00 97.81 199 ASP A CA 1
ATOM 1594 C C . ASP A 1 199 ? 4.719 15.632 8.242 1.00 97.81 199 ASP A C 1
ATOM 1596 O O . ASP A 1 199 ? 3.688 16.298 8.188 1.00 97.81 199 ASP A O 1
ATOM 1600 N N . ARG A 1 200 ? 5.651 15.717 7.284 1.00 97.88 200 ARG A N 1
ATOM 1601 C CA . ARG A 1 200 ? 5.526 16.642 6.146 1.00 97.88 200 ARG A CA 1
ATOM 1602 C C . ARG A 1 200 ? 4.268 16.391 5.319 1.00 97.88 200 ARG A C 1
ATOM 1604 O O . ARG A 1 200 ? 3.626 17.353 4.892 1.00 97.88 200 ARG A O 1
ATOM 1611 N N . LEU A 1 201 ? 3.913 15.128 5.082 1.00 98.44 201 LEU A N 1
ATOM 1612 C CA . LEU A 1 201 ? 2.696 14.765 4.358 1.00 98.44 201 LEU A CA 1
ATOM 1613 C C . LEU A 1 201 ? 1.438 15.188 5.120 1.00 98.44 201 LEU A C 1
ATOM 1615 O O . LEU A 1 201 ? 0.558 15.833 4.548 1.00 98.44 201 LEU A O 1
ATOM 1619 N N . LEU A 1 202 ? 1.366 14.868 6.409 1.00 98.25 202 LEU A N 1
ATOM 1620 C CA . LEU A 1 202 ? 0.231 15.197 7.263 1.00 98.25 202 LEU A CA 1
ATOM 1621 C C . LEU A 1 202 ? 0.097 16.710 7.448 1.00 98.25 202 LEU A C 1
ATOM 1623 O O . LEU A 1 202 ? -1.008 17.235 7.310 1.00 98.25 202 LEU A O 1
ATOM 1627 N N . THR A 1 203 ? 1.195 17.442 7.638 1.00 97.50 203 THR A N 1
ATOM 1628 C CA . THR A 1 203 ? 1.202 18.909 7.633 1.00 97.50 203 THR A CA 1
ATOM 1629 C C . THR A 1 203 ? 0.713 19.462 6.303 1.00 97.50 203 THR A C 1
ATOM 1631 O O . THR A 1 203 ? -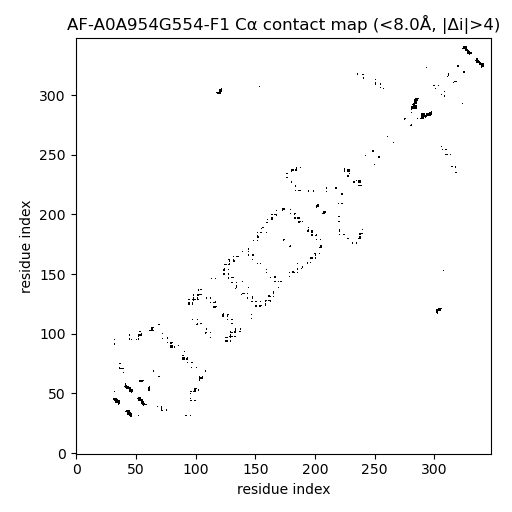0.121 20.368 6.282 1.00 97.50 203 THR A O 1
ATOM 1634 N N . HIS A 1 204 ? 1.180 18.912 5.181 1.00 97.56 204 HIS A N 1
ATOM 1635 C CA . HIS A 1 204 ? 0.713 19.326 3.865 1.00 97.56 204 HIS A CA 1
ATOM 1636 C C . HIS A 1 204 ? -0.802 19.115 3.711 1.00 97.56 204 HIS A C 1
ATOM 1638 O O . HIS A 1 204 ? -1.494 20.011 3.232 1.00 97.56 204 HIS A O 1
ATOM 1644 N N . TRP A 1 205 ? -1.340 17.975 4.148 1.00 98.00 205 TRP A N 1
ATOM 1645 C CA . TRP A 1 205 ? -2.766 17.664 4.027 1.00 98.00 205 TRP A CA 1
ATOM 1646 C C . TRP A 1 205 ? -3.661 18.459 4.974 1.00 98.00 205 TRP A C 1
ATOM 1648 O O . TRP A 1 205 ? -4.685 18.990 4.546 1.00 98.00 205 TRP A O 1
ATOM 1658 N N . THR A 1 206 ? -3.267 18.569 6.238 1.00 97.12 206 THR A N 1
ATOM 1659 C CA . THR A 1 206 ? -4.120 19.082 7.320 1.00 97.12 206 THR A CA 1
ATOM 1660 C C . THR A 1 206 ? -3.863 20.550 7.652 1.00 97.12 206 THR A C 1
ATOM 1662 O O . THR A 1 206 ? -4.729 21.213 8.216 1.00 97.12 206 THR A O 1
ATOM 1665 N N . GLY A 1 207 ? -2.676 21.067 7.322 1.00 95.94 207 GLY A N 1
ATOM 1666 C CA . GLY A 1 207 ? -2.182 22.357 7.806 1.00 95.94 207 GLY A CA 1
ATOM 1667 C C . GLY A 1 207 ? -1.713 22.343 9.267 1.00 95.94 207 GLY A C 1
ATOM 1668 O O . GLY A 1 207 ? -1.176 23.350 9.724 1.00 95.94 207 GLY A O 1
ATOM 1669 N N . GLN A 1 208 ? -1.880 21.230 9.993 1.00 95.50 208 GLN A N 1
ATOM 1670 C CA . GLN A 1 208 ? -1.412 21.077 11.369 1.00 95.50 208 GLN A CA 1
ATOM 1671 C C . GLN A 1 208 ? 0.116 20.961 11.404 1.00 95.50 208 GLN A C 1
ATOM 1673 O O . GLN A 1 208 ? 0.723 20.275 10.581 1.00 95.50 208 GLN A O 1
ATOM 1678 N N . GLN A 1 209 ? 0.735 21.623 12.379 1.00 93.06 209 GLN A N 1
ATOM 1679 C CA . GLN A 1 209 ? 2.175 21.580 12.615 1.00 93.06 209 GLN A CA 1
ATOM 1680 C C . GLN A 1 209 ? 2.442 21.361 14.096 1.00 93.06 209 GLN A C 1
ATOM 1682 O O . GLN A 1 209 ? 1.777 21.953 14.950 1.00 93.06 209 GLN A O 1
ATOM 1687 N N . PHE A 1 210 ? 3.448 20.551 14.394 1.00 89.56 210 PHE A N 1
ATOM 1688 C CA . PHE A 1 210 ? 3.965 20.395 15.743 1.00 89.56 210 PHE A CA 1
ATOM 1689 C C . PHE A 1 210 ? 5.314 21.087 15.840 1.00 89.56 210 PHE A C 1
ATOM 1691 O O . PHE A 1 210 ? 6.152 20.990 14.943 1.00 89.56 210 PHE A O 1
ATOM 1698 N N . LYS A 1 211 ? 5.531 21.838 16.920 1.00 73.94 211 LYS A N 1
ATOM 1699 C CA . LYS A 1 211 ? 6.829 22.468 17.134 1.00 73.94 211 LYS A CA 1
ATOM 1700 C C . LYS A 1 211 ? 7.854 21.378 17.425 1.00 73.94 211 LYS A C 1
ATOM 1702 O O . LYS A 1 211 ? 7.706 20.632 18.389 1.00 73.94 211 LYS A O 1
ATOM 1707 N N . SER A 1 212 ? 8.932 21.356 16.648 1.00 57.28 212 SER A N 1
ATOM 1708 C CA . SER A 1 212 ? 10.152 20.611 16.968 1.00 57.28 212 SER A CA 1
ATOM 1709 C C . SER A 1 212 ? 10.896 21.304 18.116 1.00 57.28 212 SER A C 1
ATOM 1711 O O . SER A 1 212 ? 12.034 21.741 17.966 1.00 57.28 212 SER A O 1
ATOM 1713 N N . GLU A 1 213 ? 10.256 21.490 19.267 1.00 50.28 213 GLU A N 1
ATOM 1714 C CA . GLU A 1 213 ? 11.004 21.880 20.453 1.00 50.28 213 GLU A CA 1
ATOM 1715 C C . GLU A 1 213 ? 11.745 20.640 20.949 1.00 50.28 213 GLU A C 1
ATOM 1717 O O . GLU A 1 213 ? 11.137 19.610 21.232 1.00 50.28 213 GLU A O 1
ATOM 1722 N N . SER A 1 214 ? 13.065 20.773 21.102 1.00 48.03 214 SER A N 1
ATOM 1723 C CA . SER A 1 214 ? 13.995 19.831 21.751 1.00 48.03 214 SER A CA 1
ATOM 1724 C C . SER A 1 214 ? 13.534 19.307 23.132 1.00 48.03 214 SER A C 1
ATOM 1726 O O . SER A 1 214 ? 14.223 18.485 23.730 1.00 48.03 214 SER A O 1
ATOM 1728 N N . ASN A 1 215 ? 12.398 19.799 23.640 1.00 46.88 215 ASN A N 1
ATOM 1729 C CA . ASN A 1 215 ? 11.761 19.506 24.921 1.00 46.88 215 ASN A CA 1
ATOM 1730 C C . ASN A 1 215 ? 10.386 18.816 24.814 1.00 46.88 215 ASN A C 1
ATOM 1732 O O . ASN A 1 215 ? 9.774 18.557 25.854 1.00 46.88 215 ASN A O 1
ATOM 1736 N N . SER A 1 216 ? 9.874 18.502 23.616 1.00 56.41 216 SER A N 1
ATOM 1737 C CA . SER A 1 216 ? 8.705 17.619 23.514 1.00 56.41 216 SER A CA 1
ATOM 1738 C C . SER A 1 216 ? 9.087 16.242 24.053 1.00 56.41 216 SER A C 1
ATOM 1740 O O . SER A 1 216 ? 9.827 15.497 23.416 1.00 56.41 216 SER A O 1
ATOM 1742 N N . LYS A 1 217 ? 8.580 15.886 25.237 1.00 67.56 217 LYS A N 1
ATOM 1743 C CA . LYS A 1 217 ? 8.765 14.544 25.810 1.00 67.56 217 LYS A CA 1
ATOM 1744 C C . LYS A 1 217 ? 8.057 13.456 24.992 1.00 67.56 217 LYS A C 1
ATOM 1746 O O . LYS A 1 217 ? 8.340 12.280 25.199 1.00 67.56 217 LYS A O 1
ATOM 1751 N N . GLN A 1 218 ? 7.127 13.830 24.109 1.00 77.19 218 GLN A N 1
ATOM 1752 C CA . GLN A 1 218 ? 6.320 12.895 23.330 1.00 77.19 218 GLN A CA 1
ATOM 1753 C C . GLN A 1 218 ? 6.890 12.682 21.915 1.00 77.19 218 GLN A C 1
ATOM 1755 O O . GLN A 1 218 ? 7.194 13.667 21.226 1.00 77.19 218 GLN A O 1
ATOM 1760 N N . PRO A 1 219 ? 6.988 11.418 21.450 1.00 89.94 219 PRO A N 1
ATOM 1761 C CA . PRO A 1 219 ? 7.367 11.091 20.076 1.00 89.94 219 PRO A CA 1
ATOM 1762 C C . PRO A 1 219 ? 6.475 11.782 19.036 1.00 89.94 219 PRO A C 1
ATOM 1764 O O . PRO A 1 219 ? 5.284 11.980 19.265 1.00 89.94 219 PRO A O 1
ATOM 1767 N N . LEU A 1 220 ? 7.035 12.116 17.871 1.00 91.88 220 LEU A N 1
ATOM 1768 C CA . LEU A 1 220 ? 6.332 12.842 16.802 1.00 91.88 220 LEU A CA 1
ATOM 1769 C C . LEU A 1 220 ? 5.038 12.145 16.360 1.00 91.88 220 LEU A C 1
ATOM 1771 O O . LEU A 1 220 ? 3.992 12.780 16.259 1.00 91.88 220 LEU A O 1
ATOM 1775 N N . MET A 1 221 ? 5.088 10.827 16.154 1.00 96.00 221 MET A N 1
ATOM 1776 C CA . MET A 1 221 ? 3.900 10.076 15.747 1.00 96.00 221 MET A CA 1
ATOM 1777 C 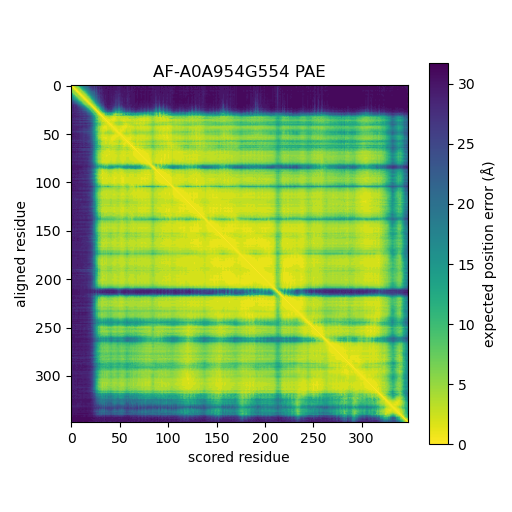C . MET A 1 221 ? 2.829 10.023 16.840 1.00 96.00 221 MET A C 1
ATOM 1779 O O . MET A 1 221 ? 1.649 10.057 16.509 1.00 96.00 221 MET A O 1
ATOM 1783 N N . GLN A 1 222 ? 3.213 10.045 18.123 1.00 95.69 222 GLN A N 1
ATOM 1784 C CA . GLN A 1 222 ? 2.249 10.126 19.226 1.00 95.69 222 GLN A CA 1
ATOM 1785 C C . GLN A 1 222 ? 1.470 11.447 19.182 1.00 95.69 222 GLN A C 1
ATOM 1787 O O . GLN A 1 222 ? 0.260 11.450 19.376 1.00 95.69 222 GLN A O 1
ATOM 1792 N N . GLN A 1 223 ? 2.129 12.559 18.842 1.00 95.75 223 GLN A N 1
ATOM 1793 C CA . GLN A 1 223 ? 1.453 13.853 18.686 1.00 95.75 223 GLN A CA 1
ATOM 1794 C C . GLN A 1 223 ? 0.408 13.814 17.559 1.00 95.75 223 GLN A C 1
ATOM 1796 O O . GLN A 1 223 ? -0.695 14.339 17.717 1.00 95.75 223 GLN A O 1
ATOM 1801 N N . TRP A 1 224 ? 0.717 13.144 16.443 1.00 97.56 224 TRP A N 1
ATOM 1802 C CA . TRP A 1 224 ? -0.247 12.923 15.361 1.00 97.56 224 TRP A CA 1
ATOM 1803 C C . TRP A 1 224 ? -1.406 12.008 15.773 1.00 97.56 224 TRP A C 1
ATOM 1805 O O . TRP A 1 224 ? -2.545 12.290 15.402 1.00 97.56 224 TRP A O 1
ATOM 1815 N N . GLN A 1 225 ? -1.150 10.950 16.548 1.00 97.88 225 GLN A N 1
ATOM 1816 C CA . GLN A 1 225 ? -2.197 10.072 17.085 1.00 97.88 225 GLN A CA 1
ATOM 1817 C C . GLN A 1 225 ? -3.151 10.830 18.014 1.00 97.88 225 GLN A C 1
ATOM 1819 O O . GLN A 1 225 ? -4.368 10.740 17.841 1.00 97.88 225 GLN A O 1
ATOM 1824 N N . ASP A 1 226 ? -2.606 11.613 18.946 1.00 96.81 226 ASP A N 1
ATOM 1825 C CA . ASP A 1 226 ? -3.378 12.399 19.912 1.00 96.81 226 ASP A CA 1
ATOM 1826 C C . ASP A 1 226 ? -4.215 13.473 19.199 1.00 96.81 226 ASP A C 1
ATOM 1828 O O . ASP A 1 226 ? -5.409 13.635 19.466 1.00 96.81 226 ASP A O 1
ATOM 1832 N N . TRP A 1 227 ? -3.616 14.171 18.226 1.00 97.31 227 TRP A N 1
ATOM 1833 C CA . TRP A 1 227 ? -4.333 15.133 17.390 1.00 97.31 227 TRP A CA 1
ATOM 1834 C C . TRP A 1 227 ? -5.439 14.469 16.572 1.00 97.31 227 TRP A C 1
ATOM 1836 O O . TRP A 1 227 ? -6.545 15.004 16.507 1.00 97.31 227 TRP A O 1
ATOM 1846 N N . PHE A 1 228 ? -5.176 13.302 15.977 1.00 97.69 228 PHE A N 1
ATOM 1847 C CA . PHE A 1 228 ? -6.172 12.572 15.198 1.00 97.69 228 PHE A CA 1
ATOM 1848 C C . PHE A 1 228 ? -7.361 12.164 16.070 1.00 97.69 228 PHE A C 1
ATOM 1850 O O . PHE A 1 228 ? -8.497 12.452 15.705 1.00 97.69 228 PHE A O 1
ATOM 1857 N N . ALA A 1 229 ? -7.105 11.573 17.240 1.00 97.19 229 ALA A N 1
ATOM 1858 C CA . ALA A 1 229 ? -8.146 11.169 18.184 1.00 97.19 229 ALA A CA 1
ATOM 1859 C C . ALA A 1 229 ? -8.976 12.363 18.685 1.00 97.19 229 ALA A C 1
ATOM 1861 O O . ALA A 1 229 ? -10.187 12.255 18.852 1.00 97.19 229 ALA A O 1
ATOM 1862 N N . SER A 1 230 ? -8.345 13.526 18.881 1.00 97.06 230 SER A N 1
ATOM 1863 C CA . SER A 1 230 ? -9.055 14.754 19.248 1.00 97.06 230 SER A CA 1
ATOM 1864 C C . SER A 1 230 ? -9.881 15.327 18.090 1.00 97.06 230 SER A C 1
ATOM 1866 O O . SER A 1 230 ? -10.994 15.809 18.301 1.00 97.06 230 SER A O 1
ATOM 1868 N N . LYS A 1 231 ? -9.344 15.296 16.865 1.00 96.62 231 LYS A N 1
ATOM 1869 C CA . LYS A 1 231 ? -9.980 15.874 15.676 1.00 96.62 231 LYS A CA 1
ATOM 1870 C C . LYS A 1 231 ? -11.125 15.012 15.141 1.00 96.62 231 LYS A C 1
ATOM 1872 O O . LYS A 1 231 ? -12.081 15.567 14.599 1.00 96.62 231 LYS A O 1
ATOM 1877 N N . TYR A 1 232 ? -11.007 13.696 15.283 1.00 95.06 232 TYR A N 1
ATOM 1878 C CA . TYR A 1 232 ? -11.921 12.690 14.757 1.00 95.06 232 TYR A CA 1
ATOM 1879 C C . TYR A 1 232 ? -12.313 11.684 15.859 1.00 95.06 232 TYR A C 1
ATOM 1881 O O . TYR A 1 232 ? -11.915 10.523 15.798 1.00 95.06 232 TYR A O 1
ATOM 1889 N N . PRO A 1 233 ? -13.074 12.115 16.883 1.00 92.69 233 PRO A N 1
ATOM 1890 C CA . PRO A 1 233 ? -13.391 11.278 18.046 1.00 92.69 233 PRO A CA 1
ATOM 1891 C C . PRO A 1 233 ? -14.280 10.068 17.722 1.00 92.69 233 PRO A C 1
ATOM 1893 O O . PRO A 1 233 ? -14.257 9.088 18.462 1.00 92.69 233 PRO A O 1
ATOM 1896 N N . ASP A 1 234 ? -15.039 10.129 16.625 1.00 89.00 234 ASP A N 1
ATOM 1897 C CA . ASP A 1 234 ? -15.920 9.046 16.168 1.00 89.00 234 ASP A CA 1
ATOM 1898 C C . ASP A 1 234 ? -15.206 8.041 15.243 1.00 89.00 234 ASP A C 1
ATOM 1900 O O . ASP A 1 234 ? -15.778 7.019 14.867 1.00 89.00 234 ASP A O 1
ATOM 1904 N N . GLU A 1 235 ? -13.958 8.325 14.858 1.00 90.06 235 GLU A N 1
ATOM 1905 C CA . GLU A 1 235 ? -13.163 7.468 13.979 1.00 90.06 235 GLU A CA 1
ATOM 1906 C C . GLU A 1 235 ? -12.310 6.484 14.782 1.00 90.06 235 GLU A C 1
ATOM 1908 O O . GLU A 1 235 ? -11.930 6.727 15.931 1.00 90.06 235 GLU A O 1
ATOM 1913 N N . LEU A 1 236 ? -11.937 5.368 14.149 1.00 90.75 236 LEU A N 1
ATOM 1914 C CA . LEU A 1 236 ? -11.013 4.419 14.765 1.00 90.75 236 LEU A CA 1
ATOM 1915 C C . LEU A 1 236 ? -9.677 5.110 15.083 1.00 90.75 236 LEU A C 1
ATOM 1917 O O . LEU A 1 236 ? -9.099 5.750 14.199 1.00 90.75 236 LEU A O 1
ATOM 1921 N N . PRO A 1 237 ? -9.112 4.927 16.289 1.00 93.88 237 PRO A N 1
ATOM 1922 C CA . PRO A 1 237 ? -7.843 5.548 16.637 1.00 93.88 237 PRO A CA 1
ATOM 1923 C C . PRO A 1 237 ? -6.734 5.102 15.676 1.00 93.88 237 PRO A C 1
ATOM 1925 O O . PRO A 1 237 ? -6.721 3.967 15.180 1.00 93.88 237 PRO A O 1
ATOM 1928 N N . ALA A 1 238 ? -5.789 6.003 15.407 1.00 96.00 238 ALA A N 1
ATOM 1929 C CA . ALA A 1 238 ? -4.636 5.760 14.541 1.00 96.00 238 ALA A CA 1
ATOM 1930 C C . ALA A 1 238 ? -3.546 4.951 15.268 1.00 96.00 238 ALA A C 1
ATOM 1932 O O . ALA A 1 238 ? -2.397 5.368 15.367 1.00 96.00 238 ALA A O 1
ATOM 1933 N N . VAL A 1 239 ? -3.915 3.809 15.841 1.00 95.12 239 VAL A N 1
ATOM 1934 C CA . VAL A 1 239 ? -3.014 2.908 16.568 1.00 95.12 239 VAL A CA 1
ATOM 1935 C C . VAL A 1 239 ? -2.810 1.629 15.769 1.00 95.12 239 VAL A C 1
ATOM 1937 O O . VAL A 1 239 ? -3.748 1.125 15.145 1.00 95.12 239 VAL A O 1
ATOM 1940 N N . LEU A 1 240 ? -1.584 1.104 15.792 1.00 93.06 240 LEU A N 1
ATOM 1941 C CA . LEU A 1 240 ? -1.287 -0.197 15.199 1.00 93.06 240 LEU A CA 1
ATOM 1942 C C . LEU A 1 240 ? -2.082 -1.302 15.915 1.00 93.06 240 LEU A C 1
ATOM 1944 O O . LEU A 1 240 ? -2.428 -1.140 17.092 1.00 93.06 240 LEU A O 1
ATOM 1948 N N . PRO A 1 241 ? -2.391 -2.418 15.232 1.00 90.81 241 PRO A N 1
ATOM 1949 C CA . PRO A 1 241 ? -3.061 -3.538 15.873 1.00 90.81 241 PRO A CA 1
ATOM 1950 C C . PRO A 1 241 ? -2.255 -4.042 17.075 1.00 90.81 241 PRO A C 1
ATOM 1952 O O . PRO A 1 241 ? -1.047 -4.252 16.981 1.00 90.81 241 PRO A O 1
ATOM 1955 N N . VAL A 1 242 ? -2.932 -4.245 18.205 1.00 88.31 242 VAL A N 1
ATOM 1956 C CA . VAL A 1 242 ? -2.318 -4.795 19.417 1.00 88.31 242 VAL A CA 1
ATOM 1957 C C . VAL A 1 242 ? -2.687 -6.265 19.523 1.00 88.31 242 VAL A C 1
ATOM 1959 O O . VAL A 1 242 ? -3.861 -6.622 19.614 1.00 88.31 242 VAL A O 1
ATOM 1962 N N . GLU A 1 243 ? -1.675 -7.124 19.523 1.00 87.88 243 GLU A N 1
ATOM 1963 C CA . GLU A 1 243 ? -1.862 -8.554 19.741 1.00 87.88 243 GLU A CA 1
ATOM 1964 C C . GLU A 1 243 ? -2.084 -8.868 21.224 1.00 87.88 243 GLU A C 1
ATOM 1966 O O . GLU A 1 243 ? -1.330 -8.376 22.069 1.00 87.88 243 GLU A O 1
ATOM 1971 N N . PRO A 1 244 ? -3.049 -9.744 21.567 1.00 85.44 244 PRO A N 1
ATOM 1972 C CA . PRO A 1 244 ? -3.158 -10.268 22.920 1.00 85.44 244 PRO A CA 1
ATOM 1973 C C . PRO A 1 244 ? -1.855 -10.964 23.328 1.00 85.44 244 PRO A C 1
ATOM 1975 O O . PRO A 1 244 ? -1.306 -11.785 22.578 1.00 85.44 244 PRO A O 1
ATOM 1978 N N . ALA A 1 245 ? -1.351 -10.640 24.520 1.00 85.56 245 ALA A N 1
ATOM 1979 C CA . ALA A 1 245 ? -0.079 -11.165 25.015 1.00 85.56 245 ALA A CA 1
ATOM 1980 C C . ALA A 1 245 ? -0.079 -12.704 25.059 1.00 85.56 245 ALA A C 1
ATOM 1982 O O . ALA A 1 245 ? 0.892 -13.339 24.647 1.00 85.56 245 ALA A O 1
ATOM 1983 N N . ASP A 1 246 ? -1.207 -13.283 25.462 1.00 88.44 246 ASP A N 1
ATOM 1984 C CA . ASP A 1 246 ? -1.483 -14.713 25.590 1.00 88.44 246 ASP A CA 1
ATOM 1985 C C . ASP A 1 246 ? -1.896 -15.399 24.277 1.00 88.44 246 ASP A C 1
ATOM 1987 O O . ASP A 1 246 ? -2.026 -16.625 24.244 1.00 88.44 246 ASP A O 1
ATOM 1991 N N . SER A 1 247 ? -2.069 -14.652 23.177 1.00 86.88 247 SER A N 1
ATOM 1992 C CA . SER A 1 247 ? -2.371 -15.266 21.882 1.00 86.88 247 SER A CA 1
ATOM 1993 C C . SER A 1 247 ? -1.231 -16.191 21.468 1.00 86.88 247 SER A C 1
ATOM 1995 O O . SER A 1 247 ? -0.100 -15.747 21.259 1.00 86.88 247 SER A O 1
ATOM 1997 N N . ARG A 1 248 ? -1.551 -17.475 21.280 1.00 89.06 248 ARG A N 1
ATOM 1998 C CA . ARG A 1 248 ? -0.646 -18.468 20.685 1.00 89.06 248 ARG A CA 1
ATOM 1999 C C . ARG A 1 248 ? -0.278 -18.124 19.239 1.00 89.06 248 ARG A C 1
ATOM 2001 O O . ARG A 1 248 ? 0.764 -18.555 18.758 1.00 89.06 248 ARG A O 1
ATOM 2008 N N . TRP A 1 249 ? -1.146 -17.397 18.545 1.00 89.44 249 TRP A N 1
ATOM 2009 C CA . TRP A 1 249 ? -1.010 -17.096 17.128 1.00 89.44 249 TRP A CA 1
ATOM 2010 C C . TRP A 1 249 ? -0.591 -15.640 16.963 1.00 89.44 249 TRP A C 1
ATOM 2012 O O . TRP A 1 249 ? -1.357 -14.732 17.294 1.00 89.44 249 TRP A O 1
ATOM 2022 N N . LYS A 1 250 ? 0.636 -15.432 16.487 1.00 91.69 250 LYS A N 1
ATOM 2023 C CA . LYS A 1 250 ? 1.196 -14.107 16.212 1.00 91.69 250 LYS A CA 1
ATOM 2024 C C . LYS A 1 250 ? 1.145 -13.844 14.712 1.00 91.69 250 LYS A C 1
ATOM 2026 O O . LYS A 1 250 ? 1.426 -14.741 13.915 1.00 91.69 250 LYS A O 1
ATOM 2031 N N . TYR A 1 251 ? 0.798 -12.623 14.322 1.00 92.69 251 TYR A N 1
ATOM 2032 C CA . TYR A 1 251 ? 0.647 -12.210 12.928 1.00 92.69 251 TYR A CA 1
ATOM 2033 C C . TYR A 1 251 ? 1.910 -12.491 12.120 1.00 92.69 251 TYR A C 1
ATOM 2035 O O . TYR A 1 251 ? 1.837 -13.088 11.050 1.00 92.69 251 TYR A O 1
ATOM 2043 N N . LYS A 1 252 ? 3.076 -12.119 12.659 1.00 91.44 252 LYS A N 1
ATOM 2044 C CA . LYS A 1 252 ? 4.367 -12.316 11.991 1.00 91.44 252 LYS A CA 1
ATOM 2045 C C . LYS A 1 252 ? 4.646 -13.791 11.693 1.00 91.44 252 LYS A C 1
ATOM 2047 O O . LYS A 1 252 ? 5.093 -14.110 10.594 1.00 91.44 252 LYS A O 1
ATOM 2052 N N . ASP A 1 253 ? 4.363 -14.669 12.651 1.00 92.81 253 ASP A N 1
ATOM 2053 C CA . ASP A 1 253 ? 4.615 -16.106 12.519 1.00 92.81 253 ASP A CA 1
ATOM 2054 C C . ASP A 1 253 ? 3.668 -16.725 11.483 1.00 92.81 253 ASP A C 1
ATOM 2056 O O . ASP A 1 253 ? 4.106 -17.443 10.585 1.00 92.81 253 ASP A O 1
ATOM 2060 N N . LEU A 1 254 ? 2.381 -16.364 11.542 1.00 93.12 254 LEU A N 1
ATOM 2061 C CA . LEU A 1 254 ? 1.377 -16.804 10.572 1.00 93.12 254 LEU A CA 1
ATOM 2062 C C . LEU A 1 254 ? 1.663 -16.292 9.157 1.00 93.12 254 LEU A C 1
ATOM 2064 O O . LEU A 1 254 ? 1.495 -17.031 8.189 1.00 93.12 254 LEU A O 1
ATOM 2068 N N . LEU A 1 255 ? 2.101 -15.039 9.016 1.00 92.06 255 LEU A N 1
ATOM 2069 C CA . LEU A 1 255 ? 2.453 -14.469 7.719 1.00 92.06 255 LEU A CA 1
ATOM 2070 C C . LEU A 1 255 ? 3.661 -15.188 7.113 1.00 92.06 255 LEU A C 1
ATOM 2072 O O . LEU A 1 255 ? 3.641 -15.516 5.928 1.00 92.06 255 LEU A O 1
ATOM 2076 N N . ALA A 1 256 ? 4.687 -15.464 7.921 1.00 90.75 256 ALA A N 1
ATOM 2077 C CA . ALA A 1 256 ? 5.859 -16.210 7.476 1.00 90.75 256 ALA A CA 1
ATOM 2078 C C . ALA A 1 256 ? 5.489 -17.631 7.022 1.00 90.75 256 ALA A C 1
ATOM 2080 O O . ALA A 1 256 ? 5.994 -18.093 5.999 1.00 90.75 256 ALA A O 1
ATOM 2081 N N . GLU A 1 257 ? 4.583 -18.303 7.737 1.00 89.50 257 GLU A N 1
ATOM 2082 C CA . GLU A 1 257 ? 4.065 -19.614 7.341 1.00 89.50 257 GLU A CA 1
ATOM 2083 C C . GLU A 1 257 ? 3.270 -19.536 6.028 1.00 89.50 257 GLU A C 1
ATOM 2085 O O . GLU A 1 257 ? 3.529 -20.306 5.103 1.00 89.50 257 GLU A O 1
ATOM 2090 N N . LEU A 1 258 ? 2.357 -18.567 5.893 1.00 87.44 258 LEU A N 1
ATOM 2091 C CA . LEU A 1 258 ? 1.565 -18.372 4.674 1.00 87.44 258 LEU A CA 1
ATOM 2092 C C . LEU A 1 258 ? 2.432 -18.096 3.442 1.00 87.44 258 LEU A C 1
ATOM 2094 O O . LEU A 1 258 ? 2.146 -18.621 2.369 1.00 87.44 258 LEU A O 1
ATOM 2098 N N . GLN A 1 259 ? 3.502 -17.315 3.589 1.00 84.25 259 GLN A N 1
ATOM 2099 C CA . GLN A 1 259 ? 4.425 -17.005 2.492 1.00 84.25 259 GLN A CA 1
ATOM 2100 C C . GLN A 1 259 ? 5.235 -18.221 2.017 1.00 84.25 259 GLN A C 1
ATOM 2102 O O . GLN A 1 259 ? 5.729 -18.219 0.890 1.00 84.25 259 GLN A O 1
ATOM 2107 N N . GLN A 1 260 ? 5.373 -19.254 2.851 1.00 82.62 260 GLN A N 1
ATOM 2108 C CA . GLN A 1 260 ? 6.071 -20.498 2.507 1.00 82.62 260 GLN A CA 1
ATOM 2109 C C . GLN A 1 260 ? 5.140 -21.556 1.899 1.00 82.62 260 GLN A C 1
ATOM 2111 O O . GLN A 1 260 ? 5.613 -22.517 1.289 1.00 82.62 260 GLN A O 1
ATOM 2116 N N . GLN A 1 261 ? 3.821 -21.400 2.044 1.00 78.88 261 GLN A N 1
ATOM 2117 C CA . GLN A 1 261 ? 2.838 -22.350 1.529 1.00 78.88 261 GLN A CA 1
ATOM 2118 C C . GLN A 1 261 ? 2.714 -22.255 0.003 1.00 78.88 261 GLN A C 1
ATOM 2120 O O . GLN A 1 261 ? 2.566 -21.181 -0.581 1.00 78.88 261 GLN A O 1
ATOM 2125 N N . SER A 1 262 ? 2.708 -23.412 -0.660 1.00 73.62 262 SER A N 1
ATOM 2126 C CA . SER A 1 262 ? 2.408 -23.492 -2.088 1.00 73.62 262 SER A CA 1
ATOM 2127 C C . SER A 1 262 ? 0.902 -23.582 -2.298 1.00 73.62 262 SER A C 1
ATOM 2129 O O . SER A 1 262 ? 0.196 -24.260 -1.556 1.00 73.62 262 SER A O 1
ATOM 2131 N N . LYS A 1 263 ? 0.385 -23.000 -3.386 1.00 73.56 263 LYS A N 1
ATOM 2132 C CA . LYS A 1 263 ? -1.020 -23.215 -3.779 1.00 73.56 263 LYS A CA 1
ATOM 2133 C C . LYS A 1 263 ? -1.359 -24.701 -3.946 1.00 73.56 263 LYS A C 1
ATOM 2135 O O . LYS A 1 263 ? -2.504 -25.083 -3.738 1.00 73.56 263 LYS A O 1
ATOM 2140 N N . ALA A 1 264 ? -0.370 -25.529 -4.293 1.00 74.94 264 ALA A N 1
ATOM 2141 C CA . ALA A 1 264 ? -0.537 -26.970 -4.456 1.00 74.94 264 ALA A CA 1
ATOM 2142 C C . ALA A 1 264 ? -0.752 -27.722 -3.129 1.00 74.94 264 ALA A C 1
ATOM 2144 O O . ALA A 1 264 ? -1.242 -28.847 -3.155 1.00 74.94 264 ALA A O 1
ATOM 2145 N N . THR A 1 265 ? -0.396 -27.125 -1.985 1.00 77.62 265 THR A N 1
ATOM 2146 C CA . THR A 1 265 ? -0.539 -27.737 -0.652 1.00 77.62 265 THR A CA 1
ATOM 2147 C C . THR A 1 265 ? -1.782 -27.257 0.099 1.00 77.62 265 THR A C 1
ATOM 2149 O O . THR A 1 265 ? -2.023 -27.698 1.220 1.00 77.62 265 THR A O 1
ATOM 2152 N N . LEU A 1 266 ? -2.593 -26.376 -0.500 1.00 84.62 266 LEU A N 1
ATOM 2153 C CA . LEU A 1 266 ? -3.787 -25.827 0.139 1.00 84.62 266 LEU A CA 1
ATOM 2154 C C . LEU A 1 266 ? -4.940 -26.839 0.153 1.00 84.62 266 LEU A C 1
ATOM 2156 O O . LEU A 1 266 ? -5.448 -27.241 -0.894 1.00 84.62 266 LEU A O 1
ATOM 2160 N N . ASP A 1 267 ? -5.422 -27.177 1.349 1.00 89.44 267 ASP A N 1
ATOM 2161 C CA . ASP A 1 267 ? -6.653 -27.948 1.525 1.00 89.44 267 ASP A CA 1
ATOM 2162 C C . ASP A 1 267 ? -7.874 -27.012 1.527 1.00 89.44 267 ASP A C 1
ATOM 2164 O O . ASP A 1 267 ? -8.249 -26.410 2.539 1.00 89.44 267 ASP A O 1
ATOM 2168 N N . LEU A 1 268 ? -8.518 -26.895 0.364 1.00 90.50 268 LEU A N 1
ATOM 2169 C CA . LEU A 1 268 ? -9.712 -26.063 0.187 1.00 90.50 268 LEU A CA 1
ATOM 2170 C C . LEU A 1 268 ? -10.903 -26.548 1.028 1.00 90.50 268 LEU A C 1
ATOM 2172 O O . LEU A 1 268 ? -11.733 -25.738 1.447 1.00 90.50 268 LEU A O 1
ATOM 2176 N N . LYS A 1 269 ? -10.992 -27.855 1.304 1.00 93.31 269 LYS A N 1
ATOM 2177 C CA . LYS A 1 269 ? -12.067 -28.424 2.124 1.00 93.31 269 LYS A CA 1
ATOM 2178 C C . LYS A 1 269 ? -11.869 -28.043 3.586 1.00 93.31 269 LYS A C 1
ATOM 2180 O O . LYS A 1 269 ? -12.838 -27.658 4.241 1.00 93.31 269 LYS A O 1
ATOM 2185 N N . LEU A 1 270 ? -10.632 -28.094 4.078 1.00 93.69 270 LEU A N 1
ATOM 2186 C CA . LEU A 1 270 ? -10.291 -27.608 5.413 1.00 93.69 270 LEU A CA 1
ATOM 2187 C C . LEU A 1 270 ? -10.574 -26.106 5.545 1.00 93.69 270 LEU A C 1
ATOM 2189 O O . LEU A 1 270 ? -11.157 -25.687 6.543 1.00 93.69 270 LEU A O 1
ATOM 2193 N N . GLY A 1 271 ? -10.247 -25.309 4.523 1.00 91.75 271 GLY A N 1
ATOM 2194 C CA . GLY A 1 271 ? -10.584 -23.883 4.478 1.00 91.75 271 GLY A CA 1
ATOM 2195 C C . GLY A 1 271 ? -12.091 -23.619 4.596 1.00 91.75 271 GLY A C 1
ATOM 2196 O O . GLY A 1 271 ? -12.516 -22.817 5.428 1.00 91.75 271 GLY A O 1
ATOM 2197 N N . ALA A 1 272 ? -12.917 -24.348 3.837 1.00 93.81 272 ALA A N 1
ATOM 2198 C CA . ALA A 1 272 ? -14.377 -24.244 3.923 1.00 93.81 272 ALA A CA 1
ATOM 2199 C C . ALA A 1 272 ? -14.914 -24.644 5.312 1.00 93.81 272 ALA A C 1
ATOM 2201 O O . ALA A 1 272 ? -15.793 -23.981 5.864 1.00 93.81 272 ALA A O 1
ATOM 2202 N N . GLN A 1 273 ? -14.358 -25.698 5.917 1.00 96.25 273 GLN A N 1
ATOM 2203 C CA . GLN A 1 273 ? -14.712 -26.100 7.281 1.00 96.25 273 GLN A CA 1
ATOM 2204 C C . GLN A 1 273 ? -14.322 -25.035 8.310 1.00 96.25 273 GLN A C 1
ATOM 2206 O O . GLN A 1 273 ? -15.111 -24.740 9.207 1.00 96.25 273 GLN A O 1
ATOM 2211 N N . ALA A 1 274 ? -13.134 -24.439 8.177 1.00 94.69 274 ALA A N 1
ATOM 2212 C CA . ALA A 1 274 ? -12.669 -23.368 9.050 1.00 94.69 274 ALA A CA 1
ATOM 2213 C C . ALA A 1 274 ? -13.571 -22.129 8.950 1.00 94.69 274 ALA A C 1
ATOM 2215 O O . ALA A 1 274 ? -13.962 -21.591 9.982 1.00 94.69 274 ALA A O 1
ATOM 2216 N N . TYR A 1 275 ? -13.977 -21.741 7.738 1.00 94.94 275 TYR A N 1
ATOM 2217 C CA . TYR A 1 275 ? -14.888 -20.619 7.487 1.00 94.94 275 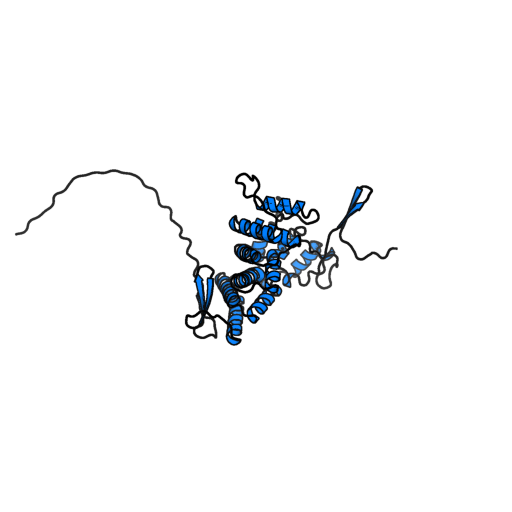TYR A CA 1
ATOM 2218 C C . TYR A 1 275 ? -16.228 -20.757 8.229 1.00 94.94 275 TYR A C 1
ATOM 2220 O O . TYR A 1 275 ? -16.712 -19.810 8.854 1.00 94.94 275 TYR A O 1
ATOM 2228 N N . VAL A 1 276 ? -16.810 -21.959 8.220 1.00 95.62 276 VAL A N 1
ATOM 2229 C CA . VAL A 1 276 ? -18.049 -22.245 8.958 1.00 95.62 276 VAL A CA 1
ATOM 2230 C C . VAL A 1 276 ? -17.784 -22.329 10.462 1.00 95.62 276 VAL A C 1
ATOM 2232 O O . VAL A 1 276 ? -18.501 -21.715 11.250 1.00 95.62 276 VAL A O 1
ATOM 2235 N N . LYS A 1 277 ? -16.735 -23.051 10.877 1.00 96.56 277 LYS A N 1
ATOM 2236 C CA . LYS A 1 277 ? -16.397 -23.268 12.293 1.00 96.56 277 LYS A CA 1
ATOM 2237 C C . LYS A 1 277 ? -16.069 -21.964 13.025 1.00 96.56 277 LYS A C 1
ATOM 2239 O O . LYS A 1 277 ? -16.434 -21.815 14.187 1.00 96.56 277 LYS A O 1
ATOM 2244 N N . ALA A 1 278 ? -15.418 -21.022 12.348 1.00 94.31 278 ALA A N 1
ATOM 2245 C CA . ALA A 1 278 ? -15.120 -19.688 12.862 1.00 94.31 278 ALA A CA 1
ATOM 2246 C C . ALA A 1 278 ? -16.334 -18.737 12.823 1.00 94.31 278 ALA A C 1
ATOM 2248 O O . ALA A 1 278 ? -16.209 -17.575 13.192 1.00 94.31 278 ALA A O 1
ATOM 2249 N N . ASN A 1 279 ? -17.514 -19.219 12.410 1.00 95.62 279 ASN A N 1
ATOM 2250 C CA . ASN A 1 279 ? -18.750 -18.449 12.255 1.00 95.62 279 ASN A CA 1
ATOM 2251 C C . ASN A 1 279 ? -18.678 -17.304 11.229 1.00 95.62 279 ASN A C 1
ATOM 2253 O O . ASN A 1 279 ? -19.590 -16.480 11.197 1.00 95.62 279 ASN A O 1
ATOM 2257 N N . CYS A 1 280 ? -17.673 -17.263 10.350 1.00 95.44 280 CYS A N 1
ATOM 2258 C CA . CYS A 1 280 ? -17.573 -16.235 9.309 1.00 95.44 280 CYS A CA 1
ATOM 2259 C C . CYS A 1 280 ? -18.823 -16.223 8.411 1.00 95.44 280 CYS A C 1
ATOM 2261 O O . CYS A 1 280 ? -19.320 -15.160 8.048 1.00 95.44 280 CYS A O 1
ATOM 2263 N N . VAL A 1 281 ? -19.373 -17.413 8.142 1.00 96.38 281 VAL A N 1
ATOM 2264 C CA . VAL A 1 281 ? -20.600 -17.639 7.358 1.00 96.38 281 VAL A CA 1
ATOM 2265 C C . VAL A 1 281 ? -21.844 -16.934 7.920 1.00 96.38 281 VAL A C 1
ATOM 2267 O O . VAL A 1 281 ? -22.781 -16.662 7.177 1.00 96.38 281 VAL A O 1
ATOM 2270 N N . LYS A 1 282 ? -21.873 -16.608 9.221 1.00 94.81 282 LYS A N 1
ATOM 2271 C CA . LYS A 1 282 ? -23.016 -15.915 9.842 1.00 94.81 282 LYS A CA 1
ATOM 2272 C C . LYS A 1 282 ? -23.111 -14.445 9.452 1.00 94.81 282 LYS A C 1
ATOM 2274 O O . LYS A 1 282 ? -24.169 -13.854 9.618 1.00 94.81 282 LYS A O 1
ATOM 2279 N N . CYS A 1 283 ? -22.012 -13.861 8.979 1.00 92.75 283 CYS A N 1
ATOM 2280 C CA . CYS A 1 283 ? -21.971 -12.455 8.591 1.00 92.75 283 CYS A CA 1
ATOM 2281 C C . CYS A 1 283 ? -21.632 -12.273 7.115 1.00 92.75 283 CYS A C 1
ATOM 2283 O O . CYS A 1 283 ? -22.136 -11.343 6.494 1.00 92.75 283 CYS A O 1
ATOM 2285 N N . HIS A 1 284 ? -20.778 -13.130 6.563 1.00 94.62 284 HIS A N 1
ATOM 2286 C CA . HIS A 1 284 ? -20.271 -13.001 5.207 1.00 94.62 284 HIS A CA 1
ATOM 2287 C C . HIS A 1 284 ? -20.827 -14.083 4.290 1.00 94.62 284 HIS A C 1
ATOM 2289 O O . HIS A 1 284 ? -21.057 -15.218 4.712 1.00 94.62 284 HIS A O 1
ATOM 2295 N N . ARG A 1 285 ? -20.934 -13.734 3.007 1.00 95.69 285 ARG A N 1
ATOM 2296 C CA . ARG A 1 285 ? -21.238 -14.669 1.928 1.00 95.69 285 ARG A CA 1
ATOM 2297 C C . ARG A 1 285 ? -19.959 -15.193 1.274 1.00 95.69 285 ARG A C 1
ATOM 2299 O O . ARG A 1 285 ? -19.001 -14.439 1.088 1.00 95.69 285 ARG A O 1
ATOM 2306 N N . PHE A 1 286 ? -19.978 -16.460 0.868 1.00 94.81 286 PHE A N 1
ATOM 2307 C CA . PHE A 1 286 ? -19.022 -17.061 -0.060 1.00 94.81 286 PHE A CA 1
ATOM 2308 C C . PHE A 1 286 ? -19.766 -17.967 -1.055 1.00 94.81 286 PHE A C 1
ATOM 2310 O O . PHE A 1 286 ? -20.378 -18.967 -0.675 1.00 94.81 286 PHE A O 1
ATOM 2317 N N . GLY A 1 287 ? -19.738 -17.609 -2.339 1.00 92.88 287 GLY A N 1
ATOM 2318 C CA . GLY A 1 287 ? -20.608 -18.192 -3.357 1.00 92.88 287 GLY A CA 1
ATOM 2319 C C . GLY A 1 287 ? -22.079 -17.967 -3.005 1.00 92.88 287 GLY A C 1
ATOM 2320 O O . GLY A 1 287 ? -22.520 -16.833 -2.824 1.00 92.88 287 GLY A O 1
ATOM 2321 N N . GLU A 1 288 ? -22.820 -19.062 -2.855 1.00 92.38 288 GLU A N 1
ATOM 2322 C CA . GLU A 1 288 ? -24.237 -19.051 -2.466 1.00 92.38 288 GLU A CA 1
ATOM 2323 C C . GLU A 1 288 ? -24.462 -19.338 -0.968 1.00 92.38 288 GLU A C 1
ATOM 2325 O O . GLU A 1 288 ? -25.598 -19.514 -0.539 1.00 92.38 288 GLU A O 1
ATOM 2330 N N . GLN A 1 289 ? -23.399 -19.416 -0.156 1.00 92.75 289 GLN A N 1
ATOM 2331 C CA . GLN A 1 289 ? -23.491 -19.750 1.270 1.00 92.75 289 GLN A CA 1
ATOM 2332 C C . GLN A 1 289 ? -23.216 -18.541 2.165 1.00 92.75 289 GLN A C 1
ATOM 2334 O O . GLN A 1 289 ? -22.279 -17.786 1.908 1.00 92.75 289 GLN A O 1
ATOM 2339 N N . GLY A 1 290 ? -23.975 -18.425 3.256 1.00 92.50 290 GLY A N 1
ATOM 2340 C CA . GLY A 1 290 ? -23.808 -17.396 4.284 1.00 92.50 290 GLY A CA 1
ATOM 2341 C C . GLY A 1 290 ? -24.699 -16.171 4.104 1.00 92.50 290 GLY A C 1
ATOM 2342 O O . GLY A 1 290 ? -25.518 -16.104 3.189 1.00 92.50 290 GLY A O 1
ATOM 2343 N N . GLU A 1 291 ? -24.531 -15.212 5.007 1.00 91.06 291 GLU A N 1
ATOM 2344 C CA . GLU A 1 291 ? -25.389 -14.028 5.120 1.00 91.06 291 GLU A CA 1
ATOM 2345 C C . GLU A 1 291 ? -24.790 -12.788 4.440 1.00 91.06 291 GLU A C 1
ATOM 2347 O O . GLU A 1 291 ? -23.608 -12.737 4.098 1.00 91.06 291 GLU A O 1
ATOM 2352 N N . LYS A 1 292 ? -25.614 -11.751 4.254 1.00 88.25 292 LYS A N 1
ATOM 2353 C CA . LYS A 1 292 ? -25.218 -10.461 3.653 1.00 88.25 292 LYS A CA 1
ATOM 2354 C C . LYS A 1 292 ? -25.160 -9.329 4.684 1.00 88.25 292 LYS A C 1
ATOM 2356 O O . LYS A 1 292 ? -25.599 -8.218 4.407 1.00 88.25 292 LYS A O 1
ATOM 2361 N N . ILE A 1 293 ? -24.658 -9.629 5.883 1.00 87.38 293 ILE A N 1
ATOM 2362 C CA . ILE A 1 293 ? -24.447 -8.622 6.937 1.00 87.38 293 ILE A CA 1
ATOM 2363 C C . ILE A 1 293 ? -23.149 -7.850 6.669 1.00 87.38 293 ILE A C 1
ATOM 2365 O O . ILE A 1 293 ? -23.116 -6.632 6.797 1.00 87.38 293 ILE A O 1
ATOM 2369 N N . GLY A 1 294 ? -22.086 -8.562 6.294 1.00 86.62 294 GLY A N 1
ATOM 2370 C CA . GLY A 1 294 ? -20.804 -8.014 5.865 1.00 86.62 294 GLY A CA 1
ATOM 2371 C C . GLY A 1 294 ? -20.549 -8.219 4.365 1.00 86.62 294 GLY A C 1
ATOM 2372 O O . GLY A 1 294 ? -21.342 -8.871 3.677 1.00 86.62 294 GLY A O 1
ATOM 2373 N N . PRO A 1 295 ? -19.415 -7.712 3.844 1.00 89.44 295 PRO A N 1
ATOM 2374 C CA . PRO A 1 295 ? -19.056 -7.854 2.437 1.00 89.44 295 PRO A CA 1
ATOM 2375 C C . PRO A 1 295 ? -18.983 -9.305 1.960 1.00 89.44 295 PRO A C 1
ATOM 2377 O O . PRO A 1 295 ? -18.527 -10.194 2.678 1.00 89.44 295 PRO A O 1
ATOM 2380 N N . ASP A 1 296 ? -19.317 -9.520 0.692 1.00 93.25 296 ASP A N 1
ATOM 2381 C CA . ASP A 1 296 ? -19.111 -10.801 0.020 1.00 93.25 296 ASP A CA 1
ATOM 2382 C C . ASP A 1 296 ? -17.607 -11.124 -0.120 1.00 93.25 296 ASP A C 1
ATOM 2384 O O . ASP A 1 296 ? -16.816 -10.335 -0.660 1.00 93.25 296 ASP A O 1
ATOM 2388 N N . LEU A 1 297 ? -17.207 -12.303 0.362 1.00 94.75 297 LEU A N 1
ATOM 2389 C CA . LEU A 1 297 ? -15.821 -12.770 0.378 1.00 94.75 297 LEU A CA 1
ATOM 2390 C C . LEU A 1 297 ? -15.464 -13.685 -0.803 1.00 94.75 297 LEU A C 1
ATOM 2392 O O . LEU A 1 297 ? -14.300 -14.055 -0.941 1.00 94.75 297 LEU A O 1
ATOM 2396 N N . THR A 1 298 ? -16.404 -13.993 -1.703 1.00 93.88 298 THR A N 1
ATOM 2397 C CA . THR A 1 298 ? -16.207 -14.887 -2.867 1.00 93.88 298 THR A CA 1
ATOM 2398 C C . THR A 1 298 ? -14.981 -14.514 -3.698 1.00 93.88 298 THR A C 1
ATOM 2400 O O . THR A 1 298 ? -14.226 -15.374 -4.143 1.00 93.88 298 THR A O 1
ATOM 2403 N N . TYR A 1 299 ? -14.756 -13.213 -3.886 1.00 92.50 299 TYR A N 1
ATOM 2404 C CA . TYR A 1 299 ? -13.645 -12.684 -4.680 1.00 92.50 299 TYR A CA 1
ATOM 2405 C C . TYR A 1 299 ? -12.634 -11.908 -3.834 1.00 92.50 299 TYR A C 1
ATOM 2407 O O . TYR A 1 299 ? -11.949 -11.025 -4.350 1.00 92.50 299 TYR A O 1
ATOM 2415 N N . VAL A 1 300 ? -12.534 -12.201 -2.531 1.00 92.25 300 VAL A N 1
ATOM 2416 C CA . VAL A 1 300 ? -11.624 -11.483 -1.622 1.00 92.25 300 VAL A CA 1
ATOM 2417 C C . VAL A 1 300 ? -10.169 -11.559 -2.098 1.00 92.25 300 VAL A C 1
ATOM 2419 O O . VAL A 1 300 ? -9.488 -10.538 -2.141 1.00 92.25 300 VAL A O 1
ATOM 2422 N N . SER A 1 301 ? -9.732 -12.718 -2.600 1.00 88.06 301 SER A N 1
ATOM 2423 C CA . SER A 1 301 ? -8.363 -12.935 -3.090 1.00 88.06 301 SER A CA 1
ATOM 2424 C C . SER A 1 301 ? -8.024 -12.174 -4.376 1.00 88.06 301 SER A C 1
ATOM 2426 O O . SER A 1 301 ? -6.862 -12.111 -4.757 1.00 88.06 301 SER A O 1
ATOM 2428 N N . ARG A 1 302 ? -9.028 -11.643 -5.090 1.00 89.50 302 ARG A N 1
ATOM 2429 C CA . ARG A 1 302 ? -8.810 -10.771 -6.257 1.00 89.50 302 ARG A CA 1
ATOM 2430 C C . ARG A 1 302 ? -8.652 -9.307 -5.852 1.00 89.50 302 ARG A C 1
ATOM 2432 O O . ARG A 1 302 ? -8.174 -8.511 -6.647 1.00 89.50 302 ARG A O 1
ATOM 2439 N N . ARG A 1 303 ? -9.087 -8.945 -4.641 1.00 89.00 303 ARG A N 1
ATOM 2440 C CA . ARG A 1 303 ? -9.169 -7.555 -4.169 1.00 89.00 303 ARG A CA 1
ATOM 2441 C C . ARG A 1 303 ? -8.113 -7.217 -3.123 1.00 89.00 303 ARG A C 1
ATOM 2443 O O . ARG A 1 303 ? -7.673 -6.070 -3.088 1.00 89.00 303 ARG A O 1
ATOM 2450 N N . PHE A 1 304 ? -7.705 -8.193 -2.319 1.00 91.31 304 PHE A N 1
ATOM 2451 C CA . PHE A 1 304 ? -6.787 -8.025 -1.195 1.00 91.31 304 PHE A CA 1
ATOM 2452 C C . PHE A 1 304 ? -5.590 -8.962 -1.311 1.00 91.31 304 PHE A C 1
ATOM 2454 O O . PHE A 1 304 ? -5.705 -10.070 -1.840 1.00 91.31 304 PHE A O 1
ATOM 2461 N N . GLN A 1 305 ? -4.457 -8.508 -0.787 1.00 92.06 305 GLN A N 1
ATOM 2462 C CA . GLN A 1 305 ? -3.270 -9.319 -0.568 1.00 92.06 305 GLN A CA 1
ATOM 2463 C C . GLN A 1 305 ? -3.511 -10.342 0.543 1.00 92.06 305 GLN A C 1
ATOM 2465 O O . GLN A 1 305 ? -4.329 -10.134 1.443 1.00 92.06 305 GLN A O 1
ATOM 2470 N N . GLN A 1 306 ? -2.741 -11.427 0.544 1.00 90.69 306 GLN A N 1
ATOM 2471 C CA . GLN A 1 306 ? -2.802 -12.429 1.609 1.00 90.69 306 GLN A CA 1
ATOM 2472 C C . GLN A 1 306 ? -2.530 -11.823 2.991 1.00 90.69 306 GLN A C 1
ATOM 2474 O O . GLN A 1 306 ? -3.219 -12.166 3.953 1.00 90.69 306 GLN A O 1
ATOM 2479 N N . LYS A 1 307 ? -1.577 -10.883 3.083 1.00 91.44 307 LYS A N 1
ATOM 2480 C CA . LYS A 1 307 ? -1.263 -10.184 4.337 1.00 91.44 307 LYS A CA 1
ATOM 2481 C C . LYS A 1 307 ? -2.433 -9.336 4.844 1.00 91.44 307 LYS A C 1
ATOM 2483 O O . LYS A 1 307 ? -2.752 -9.394 6.027 1.00 91.44 307 LYS A O 1
ATOM 2488 N N . GLU A 1 308 ? -3.136 -8.647 3.943 1.00 92.19 308 GLU A N 1
ATOM 2489 C CA . GLU A 1 308 ? -4.324 -7.852 4.277 1.00 92.19 308 GLU A CA 1
ATOM 2490 C C . GLU A 1 308 ? -5.457 -8.748 4.799 1.00 92.19 308 GLU A C 1
ATOM 2492 O O . GLU A 1 308 ? -6.072 -8.442 5.820 1.00 92.19 308 GLU A O 1
ATOM 2497 N N . VAL A 1 309 ? -5.706 -9.890 4.145 1.00 93.06 309 VAL A N 1
ATOM 2498 C CA . VAL A 1 309 ? -6.730 -10.854 4.587 1.00 93.06 309 VAL A CA 1
ATOM 2499 C C . VAL A 1 309 ? -6.381 -11.441 5.955 1.00 93.06 309 VAL A C 1
ATOM 2501 O O . VAL A 1 309 ? -7.255 -11.544 6.818 1.00 93.06 309 VAL A O 1
ATOM 2504 N N . LEU A 1 310 ? -5.113 -11.797 6.184 1.00 93.44 310 LEU A N 1
ATOM 2505 C CA . LEU A 1 310 ? -4.650 -12.290 7.482 1.00 93.44 310 LEU A CA 1
ATOM 2506 C C . LEU A 1 310 ? -4.847 -11.233 8.576 1.00 93.44 310 LEU A C 1
ATOM 2508 O O . LEU A 1 310 ? -5.411 -11.535 9.627 1.00 93.44 310 LEU A O 1
ATOM 2512 N N . GLN A 1 311 ? -4.418 -9.996 8.325 1.00 92.38 311 GLN A N 1
ATOM 2513 C CA . GLN A 1 311 ? -4.545 -8.903 9.283 1.00 92.38 311 GLN A CA 1
ATOM 2514 C C . GLN A 1 311 ? -6.015 -8.609 9.602 1.00 92.38 311 GLN A C 1
ATOM 2516 O O . GLN A 1 311 ? -6.364 -8.500 10.773 1.00 92.38 311 GLN A O 1
ATOM 2521 N N . ALA A 1 312 ? -6.893 -8.565 8.597 1.00 91.94 312 ALA A N 1
ATOM 2522 C CA . ALA A 1 312 ? -8.332 -8.387 8.801 1.00 91.94 312 ALA A CA 1
ATOM 2523 C C . ALA A 1 312 ? -8.974 -9.556 9.570 1.00 91.94 312 ALA A C 1
ATOM 2525 O O . ALA A 1 312 ? -9.953 -9.363 10.286 1.00 91.94 312 ALA A O 1
ATOM 2526 N N . THR A 1 313 ? -8.413 -10.764 9.458 1.00 92.06 313 THR A N 1
ATOM 2527 C CA . THR A 1 313 ? -8.874 -11.940 10.210 1.00 92.06 313 THR A CA 1
ATOM 2528 C C . THR A 1 313 ? -8.479 -11.859 11.686 1.00 92.06 313 THR A C 1
ATOM 2530 O O . THR A 1 313 ? -9.283 -12.195 12.553 1.00 92.06 313 THR A O 1
ATOM 2533 N N . LEU A 1 314 ? -7.254 -11.415 11.987 1.00 91.75 314 LEU A N 1
ATOM 2534 C CA . LEU A 1 314 ? -6.756 -11.309 13.365 1.00 91.75 314 LEU A CA 1
ATOM 2535 C C . LEU A 1 314 ? -7.229 -10.035 14.075 1.00 91.75 314 LEU A C 1
ATOM 2537 O O . LEU A 1 314 ? -7.450 -10.046 15.284 1.00 91.75 314 LEU A O 1
ATOM 2541 N N . PHE A 1 315 ? -7.402 -8.947 13.326 1.00 91.56 315 PHE A N 1
ATOM 2542 C CA . PHE A 1 315 ? -7.731 -7.621 13.841 1.00 91.56 315 PHE A CA 1
ATOM 2543 C C . PHE A 1 315 ? -8.907 -7.002 13.067 1.00 91.56 315 PHE A C 1
ATOM 2545 O O . PHE A 1 315 ? -8.753 -5.946 12.446 1.00 91.56 315 PHE A O 1
ATOM 2552 N N . PRO A 1 316 ? -10.106 -7.613 13.102 1.00 88.31 316 PRO A N 1
ATOM 2553 C CA . PRO A 1 316 ? -11.254 -7.156 12.312 1.00 88.31 316 PRO A CA 1
ATOM 2554 C C . PRO A 1 316 ? -11.688 -5.719 12.637 1.00 88.31 316 PRO A C 1
ATOM 2556 O O . PRO A 1 316 ? -12.219 -5.025 11.778 1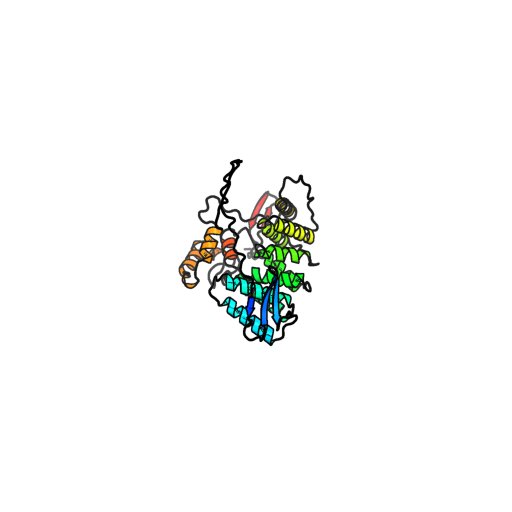.00 88.31 316 PRO A O 1
ATOM 2559 N N . SER A 1 317 ? -11.414 -5.236 13.852 1.00 86.31 317 SER A N 1
ATOM 2560 C CA . SER A 1 317 ? -11.721 -3.861 14.270 1.00 86.31 317 SER A CA 1
ATOM 2561 C C . SER A 1 317 ? -10.671 -2.827 13.844 1.00 86.31 317 SER A C 1
ATOM 2563 O O . SER A 1 317 ? -10.826 -1.649 14.149 1.00 86.31 317 SER A O 1
ATOM 2565 N N . HIS A 1 318 ? -9.574 -3.234 13.196 1.00 87.00 318 HIS A N 1
ATOM 2566 C CA . HIS A 1 318 ? -8.498 -2.315 12.815 1.00 87.00 318 HIS A CA 1
ATOM 2567 C C . HIS A 1 318 ? -8.811 -1.514 11.541 1.00 87.00 318 HIS A C 1
ATOM 2569 O O . HIS A 1 318 ? -8.331 -0.384 11.384 1.00 87.00 318 HIS A O 1
ATOM 2575 N N . PHE A 1 319 ? -9.627 -2.085 10.653 1.00 82.06 319 PHE A N 1
ATOM 2576 C CA . PHE A 1 319 ? -10.125 -1.439 9.447 1.00 82.06 319 PHE A CA 1
ATOM 2577 C C . PHE A 1 319 ? -11.575 -1.859 9.209 1.00 82.06 319 PHE A C 1
ATOM 2579 O O . PHE A 1 319 ? -11.862 -3.037 9.010 1.00 82.06 319 PHE A O 1
ATOM 2586 N N . VAL A 1 320 ? -12.482 -0.885 9.198 1.00 74.38 320 VAL A N 1
ATOM 2587 C CA . VAL A 1 320 ? -13.895 -1.083 8.865 1.00 74.38 320 VAL A CA 1
ATOM 2588 C C . VAL A 1 320 ? -14.210 -0.182 7.678 1.00 74.38 320 VAL A C 1
ATOM 2590 O O . VAL A 1 320 ? -13.895 1.005 7.702 1.00 74.38 320 VAL A O 1
ATOM 2593 N N . SER A 1 321 ? -14.780 -0.754 6.616 1.00 72.69 321 SER A N 1
ATOM 2594 C CA . SER A 1 321 ? -15.154 0.010 5.419 1.00 72.69 321 SER A CA 1
ATOM 2595 C C . SER A 1 321 ? -16.219 1.060 5.755 1.00 72.69 321 SER A C 1
ATOM 2597 O O . SER A 1 321 ? -17.144 0.762 6.511 1.00 72.69 321 SER A O 1
ATOM 2599 N N . GLU A 1 322 ? -16.146 2.243 5.125 1.00 70.56 322 GLU A N 1
ATOM 2600 C CA . GLU A 1 322 ? -17.188 3.290 5.201 1.00 70.56 322 GLU A CA 1
ATOM 2601 C C . GLU A 1 322 ? -18.584 2.750 4.804 1.00 70.56 322 GLU A C 1
ATOM 2603 O O . GLU A 1 322 ? -19.597 3.326 5.183 1.00 70.56 322 GLU A O 1
ATOM 2608 N N . GLU A 1 323 ? -18.653 1.638 4.061 1.00 70.69 323 GLU A N 1
ATOM 2609 C CA . GLU A 1 323 ? -19.902 0.971 3.658 1.00 70.69 323 GLU A CA 1
ATOM 2610 C C . GLU A 1 323 ? -20.595 0.197 4.795 1.00 70.69 323 GLU A C 1
ATOM 2612 O O . GLU A 1 323 ? -21.768 -0.145 4.667 1.00 70.69 323 GLU A O 1
ATOM 2617 N N . TYR A 1 324 ? -19.894 -0.075 5.903 1.00 70.81 324 TYR A N 1
ATOM 2618 C CA . TYR A 1 324 ? -20.413 -0.833 7.050 1.00 70.81 324 TYR A CA 1
ATOM 2619 C C . TYR A 1 324 ? -20.222 -0.051 8.364 1.00 70.81 324 TYR A C 1
ATOM 2621 O O . TYR A 1 324 ? -19.561 -0.536 9.288 1.00 70.81 324 TYR A O 1
ATOM 2629 N N . PRO A 1 325 ? -20.762 1.182 8.467 1.00 70.12 325 PRO A N 1
ATOM 2630 C CA . PRO A 1 325 ? -20.570 2.017 9.641 1.00 70.12 325 PRO A CA 1
ATOM 2631 C C . PRO A 1 325 ? -21.287 1.424 10.856 1.00 70.12 325 PRO A C 1
ATOM 2633 O O . PRO A 1 325 ? -22.443 0.996 10.789 1.00 70.12 325 PRO A O 1
ATOM 2636 N N . THR A 1 326 ? -20.595 1.435 11.993 1.00 74.00 326 THR A N 1
ATOM 2637 C CA . THR A 1 326 ? -21.192 1.118 13.291 1.00 74.00 326 THR A CA 1
ATOM 2638 C C . THR A 1 326 ? -21.670 2.413 13.936 1.00 74.00 326 THR A C 1
ATOM 2640 O O . THR A 1 326 ? -20.892 3.345 14.113 1.00 74.00 326 THR A O 1
ATOM 2643 N N . PHE A 1 327 ? -22.943 2.472 14.306 1.00 78.06 327 PHE A N 1
ATOM 2644 C CA . PHE A 1 327 ? -23.551 3.606 14.989 1.00 78.06 327 PHE A CA 1
ATOM 2645 C C . PHE A 1 327 ? -23.676 3.318 16.474 1.00 78.06 327 PHE A C 1
ATOM 2647 O O . PHE A 1 327 ? -24.046 2.212 16.868 1.00 78.06 327 PHE A O 1
ATOM 2654 N N . THR A 1 328 ? -23.422 4.339 17.289 1.00 80.12 328 THR A N 1
ATOM 2655 C CA . THR A 1 328 ? -23.745 4.322 18.713 1.00 80.12 328 THR A CA 1
ATOM 2656 C C . THR A 1 328 ? -24.805 5.379 19.000 1.00 80.12 328 THR A C 1
ATOM 2658 O O . THR A 1 328 ? -24.603 6.560 18.739 1.00 80.12 328 THR A O 1
ATOM 2661 N N . ILE A 1 329 ? -25.947 4.949 19.530 1.00 83.00 329 ILE A N 1
ATOM 2662 C CA . ILE A 1 329 ? -27.087 5.793 19.881 1.00 83.00 329 ILE A CA 1
ATOM 2663 C C . ILE A 1 329 ? -27.171 5.861 21.399 1.00 83.00 329 ILE A C 1
ATOM 2665 O O . ILE A 1 329 ? -27.404 4.847 22.059 1.00 83.00 329 ILE A O 1
ATOM 2669 N N . VAL A 1 330 ? -27.029 7.063 21.953 1.00 88.31 330 VAL A N 1
ATOM 2670 C CA . VAL A 1 330 ? -27.274 7.326 23.373 1.00 88.31 330 VAL A CA 1
ATOM 2671 C C . VAL A 1 330 ? -28.647 7.968 23.517 1.00 88.31 330 VAL A C 1
ATOM 2673 O O . VAL A 1 330 ? -28.903 9.069 23.035 1.00 88.31 330 VAL A O 1
ATOM 2676 N N . THR A 1 331 ? -29.560 7.255 24.163 1.00 90.25 331 THR A N 1
ATOM 2677 C CA . THR A 1 331 ? -30.906 7.755 24.463 1.00 90.25 331 THR A CA 1
ATOM 2678 C C . THR A 1 331 ? -30.875 8.834 25.544 1.00 90.25 331 THR A C 1
ATOM 2680 O O . THR A 1 331 ? -29.971 8.865 26.377 1.00 90.25 331 THR A O 1
ATOM 2683 N N . GLN A 1 332 ? -31.917 9.669 25.611 1.00 89.69 332 GLN A N 1
ATOM 2684 C CA . GLN A 1 332 ? -32.068 10.682 26.670 1.00 89.69 332 GLN A CA 1
ATOM 2685 C C . GLN A 1 332 ? -32.062 10.079 28.088 1.00 89.69 332 GLN A C 1
ATOM 2687 O O . GLN A 1 332 ? -31.678 10.747 29.041 1.00 89.69 332 GLN A O 1
ATOM 2692 N N . GLY A 1 333 ? -32.448 8.806 28.227 1.00 89.38 333 GLY A N 1
ATOM 2693 C CA . GLY A 1 333 ? -32.379 8.056 29.484 1.00 89.38 333 GLY A CA 1
ATOM 2694 C C . GLY A 1 333 ? -31.010 7.432 29.783 1.00 89.38 333 GLY A C 1
ATOM 2695 O O . GLY A 1 333 ? -30.923 6.588 30.670 1.00 89.38 333 GLY A O 1
ATOM 2696 N N . GLY A 1 334 ? -29.962 7.767 29.024 1.00 88.75 334 GLY A N 1
ATOM 2697 C CA . GLY A 1 334 ? -28.596 7.280 29.233 1.00 88.75 334 GLY A CA 1
ATOM 2698 C C . GLY A 1 334 ? -28.329 5.848 28.758 1.00 88.75 334 GLY A C 1
ATOM 2699 O O . GLY A 1 334 ? -27.231 5.341 28.964 1.00 88.75 334 GLY A O 1
ATOM 2700 N N . LYS A 1 335 ? -29.297 5.174 28.117 1.00 90.06 335 LYS A N 1
ATOM 2701 C CA . LYS A 1 335 ? -29.049 3.865 27.488 1.00 90.06 335 LYS A CA 1
ATOM 2702 C C . LYS A 1 335 ? -28.277 4.042 26.189 1.00 90.06 335 LYS A C 1
ATOM 2704 O O . LYS A 1 335 ? -28.677 4.864 25.364 1.00 90.06 335 LYS A O 1
ATOM 2709 N N . THR A 1 336 ? -27.256 3.215 26.004 1.00 87.94 336 THR A N 1
ATOM 2710 C CA . THR A 1 336 ? -26.417 3.171 24.806 1.00 87.94 336 THR A CA 1
ATOM 2711 C C . THR A 1 336 ? -26.744 1.929 23.982 1.00 87.94 336 THR A C 1
ATOM 2713 O O . THR A 1 336 ? -26.754 0.821 24.515 1.00 87.94 336 THR A O 1
ATOM 2716 N N . PHE A 1 337 ? -26.987 2.114 22.687 1.00 85.69 337 PHE A N 1
ATOM 2717 C CA . PHE A 1 337 ? -27.145 1.047 21.700 1.00 85.69 337 PHE A CA 1
ATOM 2718 C C . PHE A 1 337 ? -26.038 1.169 20.664 1.00 85.69 337 PHE A C 1
ATOM 2720 O O . PHE A 1 337 ? -25.833 2.259 20.143 1.00 85.69 337 PHE A O 1
A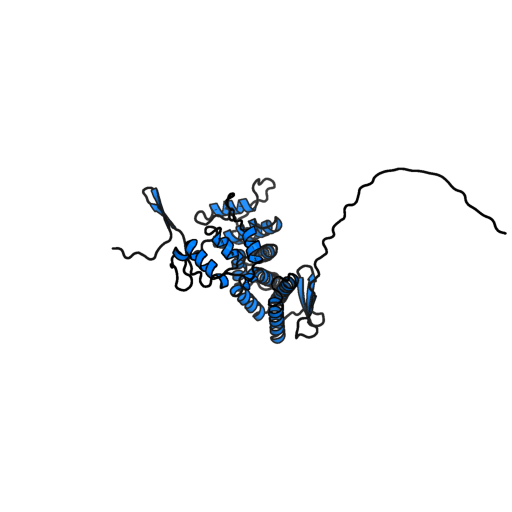TOM 2727 N N . THR A 1 338 ? -25.364 0.072 20.332 1.00 80.38 338 THR A N 1
ATOM 2728 C CA . THR A 1 338 ? -24.323 0.058 19.299 1.00 80.38 338 THR A CA 1
ATOM 2729 C C . THR A 1 338 ? -24.642 -1.020 18.270 1.00 80.38 338 THR A C 1
ATOM 2731 O O . THR A 1 338 ? -24.918 -2.159 18.642 1.00 80.38 338 THR A O 1
ATOM 2734 N N . GLY A 1 339 ? -24.621 -0.673 16.984 1.00 78.94 339 GLY A N 1
ATOM 2735 C CA . GLY A 1 339 ? -24.925 -1.608 15.900 1.00 78.94 339 GLY A CA 1
ATOM 2736 C C . GLY A 1 339 ? -24.794 -0.987 14.510 1.00 78.94 339 GLY A C 1
ATOM 2737 O O . GLY A 1 339 ? -24.524 0.202 14.375 1.00 78.94 339 GLY A O 1
ATOM 2738 N N . MET A 1 340 ? -24.976 -1.791 13.465 1.00 75.69 340 MET A N 1
ATOM 2739 C CA . MET A 1 340 ? -25.045 -1.309 12.079 1.00 75.69 340 MET A CA 1
ATOM 2740 C C . MET A 1 340 ? -26.490 -0.947 11.720 1.00 75.69 340 MET A C 1
ATOM 2742 O O . MET A 1 340 ? -27.428 -1.581 12.205 1.00 75.69 340 MET A O 1
ATOM 2746 N N . MET A 1 341 ? -26.678 0.051 10.856 1.00 70.19 341 MET A N 1
ATOM 2747 C CA . MET A 1 341 ? -28.002 0.363 10.310 1.00 70.19 341 MET A CA 1
ATOM 2748 C C . MET A 1 341 ? -28.436 -0.763 9.363 1.00 70.19 341 MET A C 1
ATOM 2750 O O . MET A 1 341 ? -27.830 -0.961 8.312 1.00 70.19 341 MET A O 1
ATOM 2754 N N . GLY A 1 342 ? -29.472 -1.511 9.740 1.00 67.44 342 GLY A N 1
ATOM 2755 C CA . GLY A 1 342 ? -30.134 -2.455 8.841 1.00 67.44 342 GLY A CA 1
ATOM 2756 C C . GLY A 1 342 ? -31.063 -1.738 7.859 1.00 67.44 342 GLY A C 1
ATOM 2757 O O . GLY A 1 342 ? -31.475 -0.601 8.097 1.00 67.44 342 GLY A O 1
ATOM 2758 N N . ALA A 1 343 ? -31.434 -2.413 6.767 1.00 59.34 343 ALA A N 1
ATOM 2759 C CA . ALA A 1 343 ? -32.614 -2.005 6.006 1.00 59.34 343 ALA A CA 1
ATOM 2760 C C . ALA A 1 343 ? -33.813 -1.969 6.968 1.00 59.34 343 ALA A C 1
ATOM 2762 O O . ALA A 1 343 ? -33.935 -2.873 7.796 1.00 59.34 343 ALA A O 1
ATOM 2763 N N . ALA A 1 344 ? -34.638 -0.919 6.895 1.00 50.94 344 ALA A N 1
ATOM 2764 C CA . ALA A 1 344 ? -35.780 -0.740 7.787 1.00 50.94 344 ALA A CA 1
ATOM 2765 C C . ALA A 1 344 ? -36.569 -2.053 7.894 1.00 50.94 344 ALA A C 1
ATOM 2767 O O . ALA A 1 344 ? -37.005 -2.598 6.875 1.00 50.94 344 ALA A O 1
ATOM 2768 N N . GLY A 1 345 ? -36.701 -2.579 9.115 1.00 50.41 345 GLY A N 1
ATOM 2769 C CA . GLY A 1 345 ? -37.668 -3.637 9.370 1.00 50.41 345 GLY A CA 1
ATOM 2770 C C . GLY A 1 345 ? -39.034 -3.123 8.935 1.00 50.41 345 GLY A C 1
ATOM 2771 O O . GLY A 1 345 ? -39.342 -1.952 9.149 1.00 50.41 345 GLY A O 1
ATOM 2772 N N . GLN A 1 346 ? -39.824 -3.957 8.262 1.00 46.47 346 GLN A N 1
ATOM 2773 C CA . GLN A 1 346 ? -41.243 -3.654 8.137 1.00 46.47 346 GLN A CA 1
ATOM 2774 C C . GLN A 1 346 ? -41.785 -3.633 9.565 1.00 46.47 346 GLN A C 1
ATOM 2776 O O . GLN A 1 346 ? -41.707 -4.648 10.253 1.00 46.47 346 GLN A O 1
ATOM 2781 N N . ASP A 1 347 ? -42.206 -2.455 10.020 1.00 43.22 347 ASP A N 1
ATOM 2782 C CA . ASP A 1 347 ? -42.884 -2.290 11.298 1.00 43.22 347 ASP A CA 1
ATOM 2783 C C . ASP A 1 347 ? -44.130 -3.199 11.285 1.00 43.22 347 ASP A C 1
ATOM 2785 O O . ASP A 1 347 ? -45.056 -2.953 10.508 1.00 43.22 347 ASP A O 1
ATOM 2789 N N . GLU A 1 348 ? -44.129 -4.267 12.091 1.00 34.06 348 GLU A N 1
ATOM 2790 C CA . GLU A 1 348 ? -45.342 -5.002 12.492 1.00 34.06 348 GLU A CA 1
ATOM 2791 C C . GLU A 1 348 ? -45.872 -4.469 13.824 1.00 34.06 348 GLU A C 1
ATOM 2793 O O . GLU A 1 348 ? -45.060 -4.307 14.770 1.00 34.06 348 GLU A O 1
#

Foldseek 3Di:
DDDDDDDDDDDDDDDDDDDDPPDDPPPDPDDWDWDAQPPAPQWIWGDPDVLDIFIDRVRHGDLADDPSRVVSLVVVLVVLVPPDPPPPVSVVNNLSSLLNLLQSPDPVSLVVLLVCCQFPQVCLQSSLLSLLSNLVNHPPDPSNLVSLLVSLVPHADVSLLSSLLSLLVDLDADDDLVSLLSLLLRLVRDDPSSVVSSQSNNCSRPVDDDDPDPPPPDDSSVVSQVVSCVVCVLDDGSDDDDDDPPDPDDLVVVVVVVSPDDPVPDDVVVVVVCCVVVVVQQQEAADNGHDPNDYHCVCVVRGHDPSSVSCCVRCVVPDDDPVFDWDWDQDPVRDIDIGTDDDDDPDD

Solvent-accessible surface area (backbone atoms only — not comparable to full-atom values): 21057 Å² total; per-residue (Å²): 144,84,78,90,78,91,86,88,89,83,90,87,88,87,86,87,80,92,75,86,80,76,75,84,78,72,76,76,76,78,83,75,56,72,49,73,44,65,97,46,80,65,25,32,40,36,50,83,46,95,91,41,42,40,44,24,46,80,85,40,77,56,70,66,77,49,75,65,55,50,50,34,53,52,52,48,48,55,51,41,67,70,42,67,89,84,44,68,64,42,53,51,51,41,46,42,49,47,33,23,52,31,58,34,64,45,69,71,56,53,53,50,49,51,51,45,42,65,65,34,38,84,44,30,42,58,43,37,32,13,53,26,53,21,43,64,80,52,76,75,48,72,70,56,53,53,53,51,58,62,33,49,82,68,37,52,75,70,41,34,42,47,32,43,51,37,54,51,73,46,93,71,63,66,84,52,66,70,60,56,37,35,47,48,42,50,24,69,77,41,57,74,66,36,33,54,37,33,49,51,30,49,26,64,37,70,69,57,81,78,80,88,51,99,75,62,89,64,58,72,64,56,54,53,32,54,49,45,40,69,75,40,71,91,51,84,67,51,64,76,88,78,74,64,88,84,50,89,74,48,70,70,61,54,50,56,53,57,74,70,57,52,82,90,73,62,57,65,68,59,50,54,51,47,39,52,76,72,46,48,35,72,32,22,22,46,82,93,43,58,30,85,77,44,71,71,50,66,58,40,79,56,68,39,32,71,67,55,53,51,46,46,70,78,39,54,87,77,66,74,60,87,90,64,54,73,46,76,48,72,46,97,85,72,51,75,46,76,47,63,86,67,81,81,73,81,88,125

pLDDT: mean 84.51, std 17.86, range [26.86, 98.44]

Mean predicted aligned error: 10.15 Å

Secondary structure (DSSP, 8-state):
---------------------------PPPPPPEEEPTTSTTEEEEEEETTEEEEEETTEE--S--HHHHHHHHHHHHHHHHSPTT-HHHHHHHHHHHHHHHHH--HHHHHHHHHHHHH-GGGHHHHHHHHHHHHHHS---HHHHHHHHHHTTT--HHHHHHHHHHHTTSS----SHHHHHHHHHHHHTS-HHHHHHHHHHHHHHH-------TT--S-HHHHHHHHHHHH-TTSPPS-PPPPPTT-S--HHHHHHHHHH--GGG--HHHHHHHHHHTTGGGT-EETTEE-SSS---TTHHHHS-HHHHHHHHH-TTS---TTSPEEEEE-TTS-EEEEE-PSPP---

Nearest PDB structures (foldseek):
  7zyf-assembly1_A  TM=4.499E-01  e=1.098E+00  Homo sapiens
  8rbz-assembly1_d  TM=3.475E-01  e=1.973E+00  Homo sapiens
  7k36-assembly1_A  TM=5.327E-01  e=7.021E+00  Homo sapiens
  1lsh-assembly1_A  TM=4.140E-01  e=4.524E+00  Ichthyomyzon unicuspis
  5k18-assembly2_C  TM=2.743E-01  e=8.963E+00  Candida albicans WO-1

Radius of gyration: 28.15 Å; Cα contacts (8 Å, |Δi|>4): 360; chains: 1; bounding box: 136×51×60 Å